Protein AF-A0A7M2X415-F1 (afdb_monomer_lite)

Foldseek 3Di:
DDDDDDDDDDDDDPPPPDDPDDDDDPVNVVVVVVVVVVVVVVVVVVVVVVVVVVVLVVLVVVQVVLVVLLLVLLLPDPPNVQQADQPLFKDFQAQDWRWDQDPPPGTDTDRVLVSPLVSQAPPVAQQKGKAKIKHWHNQDPVRDGDQKIKIKIFMKGFDQDRGDDVQLSDFDDFFCPTHHQRYWDKWWWFWAAPPPDFTKIFIGDRHLQLDDAQKWKAFRNRQIWGFHHADPPDPGITGTDPPRHDPDRVPGDPDIGIIIIHAFGDDPNDRDHTIHGSDMDIDMHGHDD

Structure (mmCIF, N/CA/C/O backbone):
data_AF-A0A7M2X415-F1
#
_entry.id   AF-A0A7M2X415-F1
#
loop_
_atom_site.group_PDB
_atom_site.id
_atom_site.type_symbol
_atom_site.label_atom_id
_atom_site.label_alt_id
_atom_site.label_comp_id
_atom_site.label_asym_id
_atom_site.label_entity_id
_atom_site.label_seq_id
_atom_site.pdbx_PDB_ins_code
_atom_site.Cartn_x
_atom_site.Cartn_y
_atom_site.Cartn_z
_atom_site.occupancy
_atom_site.B_iso_or_equiv
_atom_site.auth_seq_id
_atom_site.auth_comp_id
_atom_site.auth_asym_id
_atom_site.auth_atom_id
_atom_site.pdbx_PDB_model_num
ATOM 1 N N . MET A 1 1 ? -22.796 -72.325 79.120 1.00 52.84 1 MET A N 1
ATOM 2 C CA . MET A 1 1 ? -22.387 -71.334 78.100 1.00 52.84 1 MET A CA 1
ATOM 3 C C . MET A 1 1 ? -23.268 -70.109 78.267 1.00 52.84 1 MET A C 1
ATOM 5 O O . MET A 1 1 ? -24.481 -70.248 78.229 1.00 52.84 1 MET A O 1
ATOM 9 N N . ALA A 1 2 ? -22.665 -68.972 78.608 1.00 44.94 2 ALA A N 1
ATOM 10 C CA . ALA A 1 2 ? -23.352 -67.772 79.083 1.00 44.94 2 ALA A CA 1
ATOM 11 C C . ALA A 1 2 ? -23.770 -66.839 77.925 1.00 44.94 2 ALA A C 1
ATOM 13 O O . ALA A 1 2 ? -23.041 -66.764 76.936 1.00 44.94 2 ALA A O 1
ATOM 14 N N . PRO A 1 3 ? -24.895 -66.106 78.036 1.00 61.12 3 PRO A N 1
ATOM 15 C CA . PRO A 1 3 ? -25.329 -65.162 77.011 1.00 61.12 3 PRO A CA 1
ATOM 16 C C . PRO A 1 3 ? -24.567 -63.829 77.101 1.00 61.12 3 PRO A C 1
ATOM 18 O O . PRO A 1 3 ? -24.493 -63.195 78.155 1.00 61.12 3 PRO A O 1
ATOM 21 N N . SER A 1 4 ? -24.016 -63.390 75.968 1.00 60.88 4 SER A N 1
ATOM 22 C CA . SER A 1 4 ? -23.325 -62.112 75.794 1.00 60.88 4 SER A CA 1
ATOM 23 C C . SER A 1 4 ? -24.319 -60.946 75.748 1.00 60.88 4 SER A C 1
ATOM 25 O O . SER A 1 4 ? -25.131 -60.845 74.828 1.00 60.88 4 SER A O 1
ATOM 27 N N . ARG A 1 5 ? -24.241 -60.043 76.731 1.00 56.69 5 ARG A N 1
ATOM 28 C CA . ARG A 1 5 ? -24.953 -58.756 76.733 1.00 56.69 5 ARG A CA 1
ATOM 29 C C . ARG A 1 5 ? -24.322 -57.804 75.712 1.00 56.69 5 ARG A C 1
ATOM 31 O O . ARG A 1 5 ? -23.171 -57.413 75.866 1.00 56.69 5 ARG A O 1
ATOM 38 N N . PHE A 1 6 ? -25.098 -57.412 74.706 1.00 65.94 6 PHE A N 1
ATOM 39 C CA . PHE A 1 6 ? -24.756 -56.373 73.736 1.00 65.94 6 PHE A CA 1
ATOM 40 C C . PHE A 1 6 ? -25.241 -55.018 74.282 1.00 65.94 6 PHE A C 1
ATOM 42 O O . PHE A 1 6 ? -26.441 -54.820 74.470 1.00 65.94 6 PHE A O 1
ATOM 49 N N . ILE A 1 7 ? -24.316 -54.113 74.611 1.00 65.19 7 I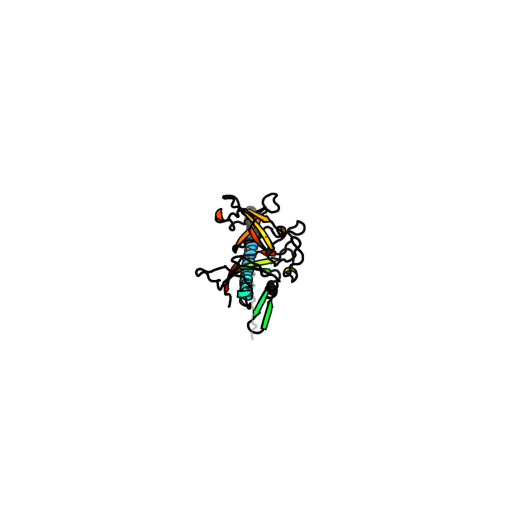LE A N 1
ATOM 50 C CA . ILE A 1 7 ? -24.604 -52.773 75.146 1.00 65.19 7 ILE A CA 1
ATOM 51 C C . ILE A 1 7 ? -24.580 -51.783 73.974 1.00 65.19 7 ILE A C 1
ATOM 53 O O . ILE A 1 7 ? -23.536 -51.569 73.364 1.00 65.19 7 ILE A O 1
ATOM 57 N N . LEU A 1 8 ? -25.731 -51.187 73.650 1.00 57.09 8 LEU A N 1
ATOM 58 C CA . LEU A 1 8 ? -25.846 -50.108 72.667 1.00 57.09 8 LEU A CA 1
ATOM 59 C C . LEU A 1 8 ? -25.441 -48.781 73.322 1.00 57.09 8 LEU A C 1
ATOM 61 O O . LEU A 1 8 ? -26.089 -48.322 74.262 1.00 57.09 8 LEU A O 1
ATOM 65 N N . HIS A 1 9 ? -24.371 -48.164 72.821 1.00 60.44 9 HIS A N 1
ATOM 66 C CA . HIS A 1 9 ? -24.010 -46.794 73.173 1.00 60.44 9 HIS A CA 1
ATOM 67 C C . HIS A 1 9 ? -25.046 -45.807 72.602 1.00 60.44 9 HIS A C 1
ATOM 69 O O . HIS A 1 9 ? -25.413 -45.929 71.431 1.00 60.44 9 HIS A O 1
ATOM 75 N N . PRO A 1 10 ? -25.495 -44.806 73.379 1.00 56.88 10 PRO A N 1
ATOM 76 C CA . PRO A 1 10 ? -26.360 -43.752 72.873 1.00 56.88 10 PRO A CA 1
ATOM 77 C C . PRO A 1 10 ? -25.596 -42.886 71.864 1.00 56.88 10 PRO A C 1
ATOM 79 O O . PRO A 1 10 ? -24.570 -42.282 72.174 1.00 56.88 10 PRO A O 1
ATOM 82 N N . SER A 1 11 ? -26.119 -42.834 70.643 1.00 57.94 11 SER A N 1
ATOM 83 C CA . SER A 1 11 ? -25.713 -41.939 69.564 1.00 57.94 11 SER A CA 1
ATOM 84 C C . SER A 1 11 ? -25.831 -40.478 70.006 1.00 57.94 11 SER A C 1
ATOM 86 O O . SER A 1 11 ? -26.929 -39.946 70.173 1.00 57.94 11 SER A O 1
ATOM 88 N N . SER A 1 12 ? -24.687 -39.820 70.185 1.00 59.50 12 SER A N 1
ATOM 89 C CA . SER A 1 12 ? -24.583 -38.380 70.394 1.00 59.50 12 SER A CA 1
ATOM 90 C C . SER A 1 12 ? -24.940 -37.650 69.097 1.00 59.50 12 SER A C 1
ATOM 92 O O . SER A 1 12 ? -24.136 -37.498 68.178 1.00 59.50 12 SER A O 1
ATOM 94 N N . VAL A 1 13 ? -26.188 -37.194 69.012 1.00 63.84 13 VAL A N 1
ATOM 95 C CA . VAL A 1 13 ? -26.643 -36.258 67.983 1.00 63.84 13 VAL A CA 1
ATOM 96 C C . VAL A 1 13 ? -25.895 -34.939 68.188 1.00 63.84 13 VAL A C 1
ATOM 98 O O . VAL A 1 13 ? -26.216 -34.155 69.079 1.00 63.84 13 VAL A O 1
ATOM 101 N N . ILE A 1 14 ? -24.869 -34.695 67.370 1.00 64.19 14 ILE A N 1
ATOM 102 C CA . ILE A 1 14 ? -24.204 -33.394 67.272 1.00 64.19 14 ILE A CA 1
ATOM 103 C C . ILE A 1 14 ? -25.218 -32.419 66.666 1.00 64.19 14 ILE A C 1
ATOM 105 O O . ILE A 1 14 ? -25.399 -32.350 65.449 1.00 64.19 14 ILE A O 1
ATOM 109 N N . LEU A 1 15 ? -25.909 -31.669 67.525 1.00 59.91 15 LEU A N 1
ATOM 110 C CA . LEU A 1 15 ? -26.744 -30.539 67.135 1.00 59.91 15 LEU A CA 1
ATOM 111 C C . LEU A 1 15 ? -25.843 -29.477 66.487 1.00 59.91 15 LEU A C 1
ATOM 113 O O . LEU A 1 15 ? -25.192 -28.684 67.166 1.00 59.91 15 LEU A O 1
ATOM 117 N N . ARG A 1 16 ? -25.782 -29.474 65.150 1.00 61.97 16 ARG A N 1
ATOM 118 C CA . ARG A 1 16 ? -25.209 -28.381 64.354 1.00 61.97 16 ARG A CA 1
ATOM 119 C C . ARG A 1 16 ? -26.005 -27.109 64.648 1.00 61.97 16 ARG A C 1
ATOM 121 O O . ARG A 1 16 ? -27.039 -26.860 64.029 1.00 61.97 16 ARG A O 1
ATOM 128 N N . GLY A 1 17 ? -25.519 -26.314 65.599 1.00 65.06 17 GLY A N 1
ATOM 129 C CA . GLY A 1 17 ? -26.049 -24.989 65.894 1.00 65.06 17 GLY A CA 1
ATOM 130 C C . GLY A 1 17 ? -26.139 -24.164 64.611 1.00 65.06 17 GLY A C 1
ATOM 131 O O . GLY A 1 17 ? -25.132 -23.924 63.941 1.00 65.06 17 GLY A O 1
ATOM 132 N N . HIS A 1 18 ? -27.357 -23.765 64.249 1.00 65.94 18 HIS A N 1
ATOM 133 C CA . HIS A 1 18 ? -27.596 -22.817 63.170 1.00 65.94 18 HIS A CA 1
ATOM 134 C C . HIS A 1 18 ? -26.955 -21.488 63.562 1.00 65.94 18 HIS A C 1
ATOM 136 O O . HIS A 1 18 ? -27.482 -20.749 64.392 1.00 65.94 18 HIS A O 1
ATOM 142 N N . ARG A 1 19 ? -25.791 -21.188 62.980 1.00 75.06 19 ARG A N 1
ATOM 143 C CA . ARG A 1 19 ? -25.219 -19.845 63.064 1.00 75.06 19 ARG A CA 1
ATOM 144 C C . ARG A 1 19 ? -26.233 -18.882 62.437 1.00 75.06 19 ARG A C 1
ATOM 146 O O . ARG A 1 19 ? -26.600 -19.103 61.279 1.00 75.06 19 ARG A O 1
ATOM 153 N N . PRO A 1 20 ? -26.697 -17.848 63.159 1.00 71.19 20 PRO A N 1
ATOM 154 C CA . PRO A 1 20 ? -27.594 -16.861 62.582 1.00 71.19 20 PRO A CA 1
ATOM 155 C C . PRO A 1 20 ? -26.897 -16.227 61.378 1.00 71.19 20 PRO A C 1
ATOM 157 O O . PRO A 1 20 ? -25.782 -15.709 61.488 1.00 71.19 20 PRO A O 1
ATOM 160 N N . ARG A 1 21 ? -27.531 -16.325 60.206 1.00 79.44 21 ARG A N 1
ATOM 161 C CA . ARG A 1 21 ? -27.060 -15.654 58.994 1.00 79.44 21 ARG A CA 1
ATOM 162 C C . ARG A 1 21 ? -27.199 -14.153 59.235 1.00 79.44 21 ARG A C 1
ATOM 164 O O . ARG A 1 21 ? -28.312 -13.654 59.367 1.00 79.44 21 ARG A O 1
ATOM 171 N N . ARG A 1 22 ? -26.071 -13.454 59.357 1.00 81.62 22 ARG A N 1
ATOM 172 C CA . ARG A 1 22 ? -26.042 -11.989 59.413 1.00 81.62 22 ARG A CA 1
ATOM 173 C C . ARG A 1 22 ? -26.575 -11.453 58.080 1.00 81.62 22 ARG A C 1
ATOM 175 O O . ARG A 1 22 ? -26.136 -11.918 57.032 1.00 81.62 22 ARG A O 1
ATOM 182 N N . GLY A 1 23 ? -27.548 -10.544 58.127 1.00 87.06 23 GLY A N 1
ATOM 183 C CA . GLY A 1 23 ? -28.018 -9.824 56.941 1.00 87.06 23 GLY A CA 1
ATOM 184 C C . GLY A 1 23 ? -26.975 -8.808 56.467 1.00 87.06 23 GLY A C 1
ATOM 185 O O . GLY A 1 23 ? -26.178 -8.337 57.277 1.00 87.06 23 GLY A O 1
ATOM 186 N N . PHE A 1 24 ? -26.984 -8.483 55.173 1.00 91.50 24 PHE A N 1
ATOM 187 C CA . PHE A 1 24 ? -26.149 -7.421 54.606 1.00 91.50 24 PHE A CA 1
ATOM 188 C C . PHE A 1 24 ? -26.681 -6.047 55.024 1.00 91.50 24 PHE A C 1
ATOM 190 O O . PHE A 1 24 ? -27.890 -5.805 54.990 1.00 91.50 24 PHE A O 1
ATOM 197 N N . SER A 1 25 ? -25.783 -5.144 55.406 1.00 94.44 25 SER A N 1
ATOM 198 C CA . SER A 1 25 ? -26.125 -3.743 55.653 1.00 94.44 25 SER A CA 1
ATOM 199 C C . SER A 1 25 ? -26.388 -3.007 54.334 1.00 94.44 25 SER A C 1
ATOM 201 O O . SER A 1 25 ? -25.799 -3.316 53.298 1.00 94.44 25 SER A O 1
ATOM 203 N N . PHE A 1 26 ? -27.256 -1.994 54.354 1.00 95.19 26 PHE A N 1
ATOM 204 C CA . PHE A 1 26 ? -27.545 -1.179 53.165 1.00 95.19 26 PHE A CA 1
ATOM 205 C C . PHE A 1 26 ? -26.279 -0.538 52.571 1.00 95.19 26 PHE A C 1
ATOM 207 O O . PHE A 1 26 ? -26.112 -0.488 51.354 1.00 95.19 26 PHE A O 1
ATOM 214 N N . THR A 1 27 ? -25.347 -0.117 53.428 1.00 94.31 27 THR A N 1
ATOM 215 C CA . THR A 1 27 ? -24.054 0.440 53.021 1.00 94.31 27 THR A CA 1
ATOM 216 C C . THR A 1 27 ? -23.158 -0.582 52.319 1.00 94.31 27 THR A C 1
ATOM 218 O O . THR A 1 27 ? -22.493 -0.213 51.358 1.00 94.31 27 THR A O 1
ATOM 221 N N . GLU A 1 28 ? -23.165 -1.861 52.724 1.00 96.19 28 GLU A N 1
ATOM 222 C CA . GLU A 1 28 ? -22.444 -2.922 51.995 1.00 96.19 28 GLU A CA 1
ATOM 223 C C . GLU A 1 28 ? -23.012 -3.124 50.589 1.00 96.19 28 GLU A C 1
ATOM 225 O O . GLU A 1 28 ? -22.248 -3.267 49.637 1.00 96.19 28 GLU A O 1
ATOM 230 N N . VAL A 1 29 ? -24.341 -3.094 50.439 1.00 96.44 29 VAL A N 1
ATOM 231 C CA . VAL A 1 29 ? -24.988 -3.240 49.127 1.00 96.44 29 VAL A CA 1
ATOM 232 C C . VAL A 1 29 ? -24.661 -2.049 48.227 1.00 96.44 29 VAL A C 1
ATOM 234 O O . VAL A 1 29 ? -24.272 -2.246 47.078 1.00 96.44 29 VAL A O 1
ATOM 237 N N . LEU A 1 30 ? -24.749 -0.819 48.745 1.00 97.12 30 LEU A N 1
ATOM 238 C CA . LEU A 1 30 ? -24.370 0.377 47.988 1.00 97.12 30 LEU A CA 1
ATOM 239 C C . LEU A 1 30 ? -22.898 0.349 47.564 1.00 97.12 30 LEU A C 1
ATOM 241 O O . LEU A 1 30 ? -22.585 0.665 46.418 1.00 97.12 30 LEU A O 1
ATOM 245 N N . PHE A 1 31 ? -22.003 -0.078 48.456 1.00 97.50 31 PHE A N 1
ATOM 246 C CA . PHE A 1 31 ? -20.580 -0.195 48.150 1.00 97.50 31 PHE A CA 1
ATOM 247 C C . PHE A 1 31 ? -20.310 -1.257 47.077 1.00 97.50 31 PHE A C 1
ATOM 249 O O . PHE A 1 31 ? -19.576 -1.000 46.122 1.00 97.50 31 PHE A O 1
ATOM 256 N N . ALA A 1 32 ? -20.958 -2.421 47.180 1.00 97.56 32 ALA A N 1
ATOM 257 C CA . ALA A 1 32 ? -20.846 -3.481 46.185 1.00 97.56 32 ALA A CA 1
ATOM 258 C C . ALA A 1 32 ? -21.326 -3.018 44.801 1.00 97.56 32 ALA A C 1
ATOM 260 O O . ALA A 1 32 ? -20.647 -3.260 43.806 1.00 97.56 32 ALA A O 1
ATOM 261 N N . VAL A 1 33 ? -22.456 -2.305 44.733 1.00 97.75 33 VAL A N 1
ATOM 262 C CA . VAL A 1 33 ? -22.994 -1.770 43.473 1.00 97.75 33 VAL A CA 1
ATOM 263 C C . VAL A 1 33 ? -22.075 -0.702 42.879 1.00 97.75 33 VAL A C 1
ATOM 265 O O . VAL A 1 33 ? -21.854 -0.709 41.671 1.00 97.75 33 VAL A O 1
ATOM 268 N N . MET A 1 34 ? -21.495 0.183 43.697 1.00 98.12 34 MET A N 1
ATOM 269 C CA . MET A 1 34 ? -20.539 1.187 43.216 1.00 98.12 34 MET A CA 1
ATOM 270 C C . MET A 1 34 ? -19.283 0.547 42.614 1.00 98.12 34 MET A C 1
ATOM 272 O O . MET A 1 34 ? -18.883 0.917 41.510 1.00 98.12 34 MET A O 1
ATOM 276 N N . ILE A 1 35 ? -18.691 -0.444 43.289 1.00 97.44 35 ILE A N 1
ATOM 277 C CA . ILE A 1 35 ? -17.523 -1.170 42.763 1.00 97.44 35 ILE A CA 1
ATOM 278 C C . ILE A 1 35 ? -17.887 -1.930 41.487 1.00 97.44 35 ILE A C 1
ATOM 280 O O . ILE A 1 35 ? -17.141 -1.875 40.509 1.00 97.44 35 ILE A O 1
ATOM 284 N N . LEU A 1 36 ? -19.039 -2.606 41.473 1.00 97.44 36 LEU A N 1
ATOM 285 C CA . LEU A 1 36 ? -19.523 -3.333 40.303 1.00 97.44 36 LEU A CA 1
ATOM 286 C C . LEU A 1 36 ? -19.736 -2.389 39.107 1.00 97.44 36 LEU A C 1
ATOM 288 O O . LEU A 1 36 ? -19.332 -2.709 37.991 1.00 97.44 36 LEU A O 1
ATOM 292 N N . GLY A 1 37 ? -20.318 -1.210 39.343 1.00 98.19 37 GLY A N 1
ATOM 293 C CA . GLY A 1 37 ? -20.560 -0.197 38.318 1.00 98.19 37 GLY A CA 1
ATOM 294 C C . GLY A 1 37 ? -19.268 0.347 37.710 1.00 98.19 37 GLY A C 1
ATOM 295 O O . GLY A 1 37 ? -19.125 0.366 36.488 1.00 98.19 37 GLY A O 1
ATOM 296 N N . ILE A 1 38 ? -18.296 0.721 38.549 1.00 97.81 38 ILE A N 1
ATOM 297 C CA . ILE A 1 38 ? -16.983 1.191 38.080 1.00 97.81 38 ILE A CA 1
ATOM 298 C C . ILE A 1 38 ? -16.253 0.074 37.317 1.00 97.81 38 ILE A C 1
ATOM 300 O O . ILE A 1 38 ? -15.671 0.329 36.262 1.00 97.81 38 ILE A O 1
ATOM 304 N N . GLY A 1 39 ? -16.335 -1.170 37.801 1.00 97.81 39 GLY A N 1
ATOM 305 C CA . GLY A 1 39 ? -15.744 -2.334 37.142 1.00 97.81 39 GLY A CA 1
ATOM 306 C C . GLY A 1 39 ? -16.286 -2.564 35.728 1.00 97.81 39 GLY A C 1
ATOM 307 O O . GLY A 1 39 ? -15.504 -2.743 34.795 1.00 97.81 39 GLY A O 1
ATOM 308 N N . PHE A 1 40 ? -17.608 -2.498 35.533 1.00 97.88 40 PHE A N 1
ATOM 309 C CA . PHE A 1 40 ? -18.205 -2.686 34.206 1.00 97.88 40 PHE A CA 1
ATOM 310 C C . PHE A 1 40 ? -17.841 -1.576 33.218 1.00 97.88 40 PHE A C 1
ATOM 312 O O . PHE A 1 40 ? -17.563 -1.875 32.057 1.00 97.88 40 PHE A O 1
ATOM 319 N N . ILE A 1 41 ? -17.789 -0.317 33.665 1.00 97.38 41 ILE A N 1
ATOM 320 C CA . ILE A 1 41 ? -17.396 0.808 32.802 1.00 97.38 41 ILE A CA 1
ATOM 321 C C . ILE A 1 41 ? -15.929 0.666 32.376 1.00 97.38 41 ILE A C 1
ATOM 323 O O . ILE A 1 41 ? -15.605 0.875 31.208 1.00 97.38 41 ILE A O 1
ATOM 327 N N . MET A 1 42 ? -15.048 0.248 33.292 1.00 97.31 42 MET A N 1
ATOM 328 C CA . MET A 1 42 ? -13.637 0.015 32.976 1.00 97.31 42 MET A CA 1
ATOM 329 C C . MET A 1 42 ? -13.470 -1.087 31.921 1.00 97.31 42 MET A C 1
ATOM 331 O O . MET A 1 42 ? -12.757 -0.896 30.938 1.00 97.31 42 MET A O 1
ATOM 335 N N . ILE A 1 43 ? -14.165 -2.216 32.082 1.00 96.38 43 ILE A N 1
ATOM 336 C CA . ILE A 1 43 ? -14.119 -3.331 31.126 1.00 96.38 43 ILE A CA 1
ATOM 337 C C . ILE A 1 43 ? -14.658 -2.904 29.751 1.00 96.38 43 ILE A C 1
ATOM 339 O O . ILE A 1 43 ? -14.037 -3.192 28.726 1.00 96.38 43 ILE A O 1
ATOM 343 N N . ALA A 1 44 ? -15.775 -2.170 29.727 1.00 96.94 44 ALA A N 1
ATOM 344 C CA . ALA A 1 44 ? -16.369 -1.660 28.494 1.00 96.94 44 ALA A CA 1
ATOM 345 C C . ALA A 1 44 ? -15.437 -0.692 27.744 1.00 96.94 44 ALA A C 1
ATOM 347 O O . ALA A 1 44 ? -15.449 -0.676 26.517 1.00 96.94 44 ALA A O 1
ATOM 348 N N . GLY A 1 45 ? -14.615 0.082 28.462 1.00 96.44 45 GLY A N 1
ATOM 349 C CA . GLY A 1 45 ? -13.628 0.981 27.861 1.00 96.44 45 GLY A CA 1
ATOM 350 C C . GLY A 1 45 ? -12.390 0.270 27.301 1.00 96.44 45 GLY A C 1
ATOM 351 O O . GLY A 1 45 ? -11.887 0.657 26.249 1.00 96.44 45 GLY A O 1
ATOM 352 N N . VAL A 1 46 ? -11.899 -0.781 27.968 1.00 97.06 46 VAL A N 1
ATOM 353 C CA . VAL A 1 46 ? -10.648 -1.464 27.578 1.00 97.06 46 VAL A CA 1
ATOM 354 C C . VAL A 1 46 ? -10.847 -2.426 26.405 1.00 97.06 46 VAL A C 1
ATOM 356 O O . VAL A 1 46 ? -9.969 -2.534 25.548 1.00 97.06 46 VAL A O 1
ATOM 359 N N . PHE A 1 47 ? -11.991 -3.112 26.324 1.00 96.50 47 PHE A N 1
ATOM 360 C CA . PHE A 1 47 ? -12.212 -4.128 25.289 1.00 96.50 47 PHE A CA 1
ATOM 361 C C . PHE A 1 47 ? -12.135 -3.603 23.847 1.00 96.50 47 PHE A C 1
ATOM 363 O O . PHE A 1 47 ? -11.419 -4.223 23.059 1.00 96.50 47 PHE A O 1
ATOM 370 N N . PRO A 1 48 ? -12.777 -2.481 23.467 1.00 95.00 48 PRO A N 1
ATOM 371 C CA . PRO A 1 48 ? -12.690 -1.981 22.096 1.00 95.00 48 PRO A CA 1
ATOM 372 C C . PRO A 1 48 ? -11.256 -1.653 21.672 1.00 95.00 48 PRO A C 1
ATOM 374 O O . PRO A 1 48 ? -10.847 -1.992 20.562 1.00 95.00 48 PRO A O 1
ATOM 377 N N . VAL A 1 49 ? -10.476 -1.045 22.572 1.00 95.75 49 VAL A N 1
ATOM 378 C CA . VAL A 1 49 ? -9.078 -0.673 22.312 1.00 95.75 49 VAL A CA 1
ATOM 379 C C . VAL A 1 49 ? -8.198 -1.917 22.184 1.00 95.75 49 VAL A C 1
ATOM 381 O O . VAL A 1 49 ? -7.391 -2.011 21.264 1.00 95.75 49 VAL A O 1
ATOM 384 N N . ALA A 1 50 ? -8.380 -2.908 23.059 1.00 96.19 50 ALA A N 1
ATOM 385 C CA . ALA A 1 50 ? -7.631 -4.159 22.978 1.00 96.19 50 ALA A CA 1
ATOM 386 C C . ALA A 1 50 ? -7.940 -4.933 21.682 1.00 96.19 50 ALA A C 1
ATOM 388 O O . ALA A 1 50 ? -7.033 -5.499 21.067 1.00 96.19 50 ALA A O 1
ATOM 389 N N . ILE A 1 51 ? -9.202 -4.935 21.237 1.00 96.19 51 ILE A N 1
ATOM 390 C CA . ILE A 1 51 ? -9.618 -5.588 19.987 1.00 96.19 51 ILE A CA 1
ATOM 391 C C . ILE A 1 51 ? -8.978 -4.901 18.777 1.00 96.19 51 ILE A C 1
ATOM 393 O O . ILE A 1 51 ? -8.426 -5.593 17.921 1.00 96.19 51 ILE A O 1
ATOM 397 N N . SER A 1 52 ? -8.997 -3.566 18.706 1.00 94.31 52 SER A N 1
ATOM 398 C CA . SER A 1 52 ? -8.397 -2.845 17.575 1.00 94.31 52 SER A CA 1
ATOM 399 C C . SER A 1 52 ? -6.877 -3.026 17.514 1.00 94.31 52 SER A C 1
ATOM 401 O O . SER A 1 52 ? -6.331 -3.260 16.438 1.00 94.31 52 SER A O 1
ATOM 403 N N . GLN A 1 53 ? -6.197 -3.017 18.663 1.00 95.38 53 GLN A N 1
ATOM 404 C CA . GLN A 1 53 ? -4.756 -3.272 18.750 1.00 95.38 53 GLN A CA 1
ATOM 405 C C . GLN A 1 53 ? -4.382 -4.710 18.372 1.00 95.38 53 GLN A C 1
ATOM 407 O O . GLN A 1 53 ? -3.379 -4.930 17.687 1.00 95.38 53 GLN A O 1
ATOM 412 N N . THR A 1 54 ? -5.192 -5.692 18.782 1.00 96.62 54 THR A N 1
ATOM 413 C CA . THR A 1 54 ? -4.978 -7.101 18.416 1.00 96.62 54 THR A CA 1
ATOM 414 C C . THR A 1 54 ? -5.169 -7.301 16.912 1.00 96.62 54 THR A C 1
ATOM 416 O O . THR A 1 54 ? -4.351 -7.965 16.279 1.00 96.62 54 THR A O 1
ATOM 419 N N . ALA A 1 55 ? -6.198 -6.680 16.325 1.00 93.50 55 ALA A N 1
ATOM 420 C CA . ALA A 1 55 ? -6.432 -6.720 14.884 1.00 93.50 55 ALA A CA 1
ATOM 421 C C . ALA A 1 55 ? -5.270 -6.086 14.101 1.00 93.50 55 ALA A C 1
ATOM 423 O O . ALA A 1 55 ? -4.758 -6.710 13.176 1.00 93.50 55 ALA A O 1
ATOM 424 N N . ALA A 1 56 ? -4.789 -4.909 14.519 1.00 91.56 56 ALA A N 1
ATOM 425 C CA . ALA A 1 56 ? -3.644 -4.250 13.887 1.00 91.56 56 ALA A CA 1
ATOM 426 C C . ALA A 1 56 ? -2.372 -5.118 13.945 1.00 91.56 56 ALA A C 1
ATOM 428 O O . ALA A 1 56 ? -1.726 -5.342 12.924 1.00 91.56 56 ALA A O 1
ATOM 429 N N . SER A 1 57 ? -2.065 -5.697 15.111 1.00 95.38 57 SER A N 1
ATOM 430 C CA . SER A 1 57 ? -0.919 -6.608 15.282 1.00 95.38 57 SER A CA 1
ATOM 431 C C . SER A 1 57 ? -1.011 -7.851 14.383 1.00 95.38 57 SER A C 1
ATOM 433 O O . SER A 1 57 ? -0.009 -8.327 13.836 1.00 95.38 57 SER A O 1
ATOM 435 N N . GLN A 1 58 ? -2.220 -8.401 14.225 1.00 95.44 58 GLN A N 1
ATOM 436 C CA . GLN A 1 58 ? -2.457 -9.541 13.345 1.00 95.44 58 GLN A CA 1
ATOM 437 C C . GLN A 1 58 ? -2.255 -9.157 11.876 1.00 95.44 58 GLN A C 1
ATOM 439 O O . GLN A 1 58 ? -1.577 -9.877 11.141 1.00 95.44 58 GLN A O 1
ATOM 444 N N . GLU A 1 59 ? -2.811 -8.021 11.460 1.00 93.81 59 GLU A N 1
ATOM 445 C CA . GLU A 1 59 ? -2.674 -7.498 10.103 1.00 93.81 59 GLU A CA 1
ATOM 446 C C . GLU A 1 59 ? -1.196 -7.243 9.760 1.00 93.81 59 GLU A C 1
ATOM 448 O O . GLU A 1 59 ? -0.737 -7.701 8.716 1.00 93.81 59 GLU A O 1
ATOM 453 N N . GLU A 1 60 ? -0.404 -6.643 10.653 1.00 94.25 60 GLU A N 1
ATOM 454 C CA . GLU A 1 60 ? 1.042 -6.446 10.452 1.00 94.25 60 GLU A CA 1
ATOM 455 C C . GLU A 1 60 ? 1.810 -7.763 10.275 1.00 94.25 60 GLU A C 1
ATOM 457 O O . GLU A 1 60 ? 2.697 -7.871 9.420 1.00 94.25 60 GLU A O 1
ATOM 462 N N . THR A 1 61 ? 1.459 -8.788 11.056 1.00 95.88 61 THR A N 1
ATOM 463 C CA . THR A 1 61 ? 2.092 -10.111 10.967 1.00 95.88 61 THR A CA 1
ATOM 464 C C . THR A 1 61 ? 1.804 -10.769 9.616 1.00 95.88 61 THR A C 1
ATOM 466 O O . THR A 1 61 ? 2.711 -11.321 8.985 1.00 95.88 61 THR A O 1
ATOM 469 N N . ILE A 1 62 ? 0.556 -10.677 9.147 1.00 96.12 62 ILE A N 1
ATOM 470 C CA . ILE A 1 62 ? 0.146 -11.166 7.825 1.00 96.12 62 ILE A CA 1
ATOM 471 C C . ILE A 1 62 ? 0.832 -10.341 6.729 1.00 96.12 62 ILE A C 1
ATOM 473 O O . ILE A 1 62 ? 1.435 -10.903 5.820 1.00 96.12 62 ILE A O 1
ATOM 477 N N . GLY A 1 63 ? 0.843 -9.013 6.840 1.00 94.94 63 GLY A N 1
ATOM 478 C CA . GLY A 1 63 ? 1.509 -8.133 5.883 1.00 94.94 63 GLY A CA 1
ATOM 479 C C . GLY A 1 63 ? 2.996 -8.456 5.716 1.00 94.94 63 GLY A C 1
ATOM 480 O O . GLY A 1 63 ? 3.494 -8.547 4.591 1.00 94.94 63 GLY A O 1
ATOM 481 N N . ALA A 1 64 ? 3.699 -8.727 6.817 1.00 96.31 64 ALA A N 1
ATOM 482 C CA . ALA A 1 64 ? 5.111 -9.093 6.792 1.00 96.31 64 ALA A CA 1
ATOM 483 C C . ALA A 1 64 ? 5.359 -10.464 6.140 1.00 96.31 64 ALA A C 1
ATOM 485 O O . ALA A 1 64 ? 6.351 -10.634 5.423 1.00 96.31 64 ALA A O 1
ATOM 486 N N . SER A 1 65 ? 4.483 -11.451 6.366 1.00 95.94 65 SER A N 1
ATOM 487 C CA . SER A 1 65 ? 4.606 -12.766 5.722 1.00 95.94 65 SER A CA 1
ATOM 488 C C . SER A 1 65 ? 4.363 -12.671 4.212 1.00 95.94 65 SER A C 1
ATOM 490 O O . SER A 1 65 ? 5.130 -13.234 3.427 1.00 95.94 65 SER A O 1
ATOM 492 N N . MET A 1 66 ? 3.383 -11.868 3.793 1.00 96.25 66 MET A N 1
ATOM 493 C CA . MET A 1 66 ? 3.092 -11.602 2.385 1.00 96.25 66 MET A CA 1
ATOM 494 C C . MET A 1 66 ? 4.227 -10.866 1.687 1.00 96.25 66 MET A C 1
ATOM 496 O O . MET A 1 66 ? 4.606 -11.247 0.582 1.00 96.25 66 MET A O 1
ATOM 500 N N . ALA A 1 67 ? 4.829 -9.871 2.343 1.00 96.31 67 ALA A N 1
ATOM 501 C CA . ALA A 1 67 ? 5.997 -9.183 1.810 1.00 96.31 67 ALA A CA 1
ATOM 502 C C . ALA A 1 67 ? 7.147 -10.162 1.526 1.00 96.31 67 ALA A C 1
ATOM 504 O O . ALA A 1 67 ? 7.752 -10.111 0.458 1.00 96.31 67 ALA A O 1
ATOM 505 N N . ARG A 1 68 ? 7.409 -11.118 2.428 1.00 96.31 68 ARG A N 1
ATOM 506 C CA . ARG A 1 68 ? 8.418 -12.170 2.202 1.00 96.31 68 ARG A CA 1
ATOM 507 C C . ARG A 1 68 ? 8.041 -13.101 1.047 1.00 96.31 68 ARG A C 1
ATOM 509 O O . ARG A 1 68 ? 8.913 -13.447 0.253 1.00 96.31 68 ARG A O 1
ATOM 516 N N . SER A 1 69 ? 6.765 -13.477 0.930 1.00 94.81 69 SER A N 1
ATOM 517 C CA . SER A 1 69 ? 6.269 -14.289 -0.192 1.00 94.81 69 SER A CA 1
ATOM 518 C C . SER A 1 69 ? 6.448 -13.570 -1.532 1.00 94.81 69 SER A C 1
ATOM 520 O O . SER A 1 69 ? 6.971 -14.152 -2.482 1.00 94.81 69 SER A O 1
ATOM 522 N N . ALA A 1 70 ? 6.121 -12.276 -1.593 1.00 95.31 70 ALA A N 1
ATOM 523 C CA . ALA A 1 70 ? 6.335 -11.447 -2.774 1.00 95.31 70 ALA A CA 1
ATOM 524 C C . ALA A 1 70 ? 7.822 -11.396 -3.157 1.00 95.31 70 ALA A C 1
ATOM 526 O O . ALA A 1 70 ? 8.173 -11.620 -4.312 1.00 95.31 70 ALA A O 1
ATOM 527 N N . VAL A 1 71 ? 8.721 -11.194 -2.190 1.00 95.50 71 VAL A N 1
ATOM 528 C CA . VAL A 1 71 ? 10.176 -11.212 -2.431 1.00 95.50 71 VAL A CA 1
ATOM 529 C C . VAL A 1 71 ? 10.642 -12.549 -2.997 1.00 95.50 71 VAL A C 1
ATOM 531 O O . VAL A 1 71 ? 11.434 -12.564 -3.939 1.00 95.50 71 VAL A O 1
ATOM 534 N N . ALA A 1 72 ? 10.145 -13.666 -2.462 1.00 94.69 72 ALA A N 1
ATOM 535 C CA . ALA A 1 72 ? 10.463 -14.995 -2.976 1.00 94.69 72 ALA A CA 1
ATOM 536 C C . ALA A 1 72 ? 9.946 -15.190 -4.412 1.00 94.69 72 ALA A C 1
ATOM 538 O O . ALA A 1 72 ? 10.686 -15.684 -5.264 1.00 94.69 72 ALA A O 1
ATOM 539 N N . ALA A 1 73 ? 8.720 -14.739 -4.700 1.00 93.56 73 ALA A N 1
ATOM 540 C CA . ALA A 1 73 ? 8.136 -14.789 -6.038 1.00 93.56 73 ALA A CA 1
ATOM 541 C C . ALA A 1 73 ? 8.995 -14.011 -7.045 1.00 93.56 73 ALA A C 1
ATOM 543 O O . ALA A 1 73 ? 9.402 -14.573 -8.062 1.00 93.56 73 ALA A O 1
ATOM 544 N N . TYR A 1 74 ? 9.364 -12.766 -6.723 1.00 93.25 74 TYR A N 1
ATOM 545 C CA . TYR A 1 74 ? 10.267 -11.956 -7.545 1.00 93.25 74 TYR A CA 1
ATOM 546 C C . TYR A 1 74 ? 11.645 -12.603 -7.692 1.00 93.25 74 TYR A C 1
ATOM 548 O O . TYR A 1 74 ? 12.112 -12.776 -8.810 1.00 93.25 74 TYR A O 1
ATOM 556 N N . GLY A 1 75 ? 12.274 -13.048 -6.605 1.00 91.75 75 GLY A N 1
ATOM 557 C CA . GLY A 1 75 ? 13.601 -13.670 -6.650 1.00 91.75 75 GLY A CA 1
ATOM 558 C C . GLY A 1 75 ? 13.676 -14.967 -7.467 1.00 91.75 75 GLY A C 1
ATOM 559 O O . GLY A 1 75 ? 14.763 -15.348 -7.902 1.00 91.75 75 GLY A O 1
ATOM 560 N N . SER A 1 76 ? 12.541 -15.638 -7.686 1.00 91.25 76 SER A N 1
ATOM 561 C CA . SER A 1 76 ? 12.447 -16.849 -8.509 1.00 91.25 76 SER A CA 1
ATOM 562 C C . SER A 1 76 ? 12.303 -16.582 -10.012 1.00 91.25 76 SER A C 1
ATOM 564 O O . SER A 1 76 ? 12.446 -17.510 -10.808 1.00 91.25 76 SER A O 1
ATOM 566 N N . MET A 1 77 ? 12.049 -15.335 -10.423 1.00 90.44 77 MET A N 1
ATOM 567 C CA . MET A 1 77 ? 11.831 -15.022 -11.833 1.00 90.44 77 MET A CA 1
ATOM 568 C C . MET A 1 77 ? 13.108 -15.106 -12.662 1.00 90.44 77 MET A C 1
ATOM 570 O O . MET A 1 77 ? 14.130 -14.507 -12.305 1.00 90.44 77 MET A O 1
ATOM 574 N N . PRO A 1 78 ? 13.043 -15.758 -13.830 1.00 85.38 78 PRO A N 1
ATOM 575 C CA . PRO A 1 78 ? 14.118 -15.686 -14.797 1.00 85.38 78 PRO A CA 1
ATOM 576 C C . PRO A 1 78 ? 14.142 -14.299 -15.462 1.00 85.38 78 PRO A C 1
ATOM 578 O O . PRO A 1 78 ? 13.112 -13.644 -15.615 1.00 85.38 78 PRO A O 1
ATOM 581 N N . TYR A 1 79 ? 15.330 -13.856 -15.878 1.00 85.56 79 TYR A N 1
ATOM 582 C CA . TYR A 1 79 ? 15.532 -12.639 -16.681 1.00 85.56 79 TYR A CA 1
ATOM 583 C C . TYR A 1 79 ? 15.066 -11.316 -16.042 1.00 85.56 79 TYR A C 1
ATOM 585 O O . TYR A 1 79 ? 14.857 -10.334 -16.752 1.00 85.56 79 TYR A O 1
ATOM 593 N N . LEU A 1 80 ? 14.962 -11.234 -14.708 1.00 86.31 80 LEU A N 1
ATOM 594 C CA . LEU A 1 80 ? 14.583 -9.996 -14.002 1.00 86.31 80 LEU A CA 1
ATOM 595 C C . LEU A 1 80 ? 15.394 -8.764 -14.426 1.00 86.31 80 LEU A C 1
ATOM 597 O O . LEU A 1 80 ? 14.855 -7.662 -14.495 1.00 86.31 80 LEU A O 1
ATOM 601 N N . SER A 1 81 ? 16.685 -8.948 -14.710 1.00 87.88 81 SER A N 1
ATOM 602 C CA . SER A 1 81 ? 17.586 -7.882 -15.157 1.00 87.88 81 SER A CA 1
ATOM 603 C C . SER A 1 81 ? 17.157 -7.238 -16.479 1.00 87.88 81 SER A C 1
ATOM 605 O O . SER A 1 81 ? 17.489 -6.076 -16.707 1.00 87.88 81 SER A O 1
ATOM 607 N N . GLN A 1 82 ? 16.420 -7.967 -17.322 1.00 87.69 82 GLN A N 1
ATOM 608 C CA . GLN A 1 82 ? 15.871 -7.487 -18.590 1.00 87.69 82 GLN A CA 1
ATOM 609 C C . GLN A 1 82 ? 14.433 -6.978 -18.436 1.00 87.69 82 GLN A C 1
ATOM 611 O O . GLN A 1 82 ? 14.042 -6.033 -19.114 1.00 87.69 82 GLN A O 1
ATOM 616 N N . LEU A 1 83 ? 13.655 -7.581 -17.529 1.00 87.62 83 LEU A N 1
ATOM 617 C CA . LEU A 1 83 ? 12.262 -7.197 -17.282 1.00 87.62 83 LEU A CA 1
ATOM 618 C C . LEU A 1 83 ? 12.131 -5.881 -16.502 1.00 87.62 83 LEU A C 1
ATOM 620 O O . LEU A 1 83 ? 11.138 -5.175 -16.660 1.00 87.62 83 LEU A O 1
ATOM 624 N N . ILE A 1 84 ? 13.108 -5.554 -15.650 1.00 90.88 84 ILE A N 1
ATOM 625 C CA . ILE A 1 84 ? 13.104 -4.332 -14.838 1.00 90.88 84 ILE A CA 1
ATOM 626 C C . ILE A 1 84 ? 14.083 -3.311 -15.447 1.00 90.88 84 ILE A C 1
ATOM 628 O O . ILE A 1 84 ? 15.303 -3.442 -15.258 1.00 90.88 84 ILE A O 1
ATOM 632 N N . PRO A 1 85 ? 13.581 -2.275 -16.150 1.00 90.06 85 PRO A N 1
ATOM 633 C CA . PRO A 1 85 ? 14.432 -1.284 -16.797 1.00 90.06 85 PRO A CA 1
ATOM 634 C C . PRO A 1 85 ? 15.163 -0.426 -15.759 1.00 90.06 85 PRO A C 1
ATOM 636 O O . PRO A 1 85 ? 14.575 0.001 -14.764 1.00 90.06 85 PRO A O 1
ATOM 639 N N . ASN A 1 86 ? 16.436 -0.116 -16.018 1.00 93.25 86 ASN A N 1
ATOM 640 C CA . ASN A 1 86 ? 17.269 0.798 -15.225 1.00 93.25 86 ASN A CA 1
ATOM 641 C C . ASN A 1 86 ? 16.891 2.266 -15.488 1.00 93.25 86 ASN A C 1
ATOM 643 O O . ASN A 1 86 ? 17.679 3.064 -15.984 1.00 93.25 86 ASN A O 1
ATOM 647 N N . SER A 1 87 ? 15.642 2.610 -15.200 1.00 94.06 87 SER A N 1
ATOM 648 C CA . SER A 1 87 ? 15.053 3.908 -15.535 1.00 94.06 87 SER A CA 1
ATOM 649 C C . SER A 1 87 ? 15.162 4.941 -14.411 1.00 94.06 87 SER A C 1
ATOM 651 O O . SER A 1 87 ? 14.877 6.115 -14.626 1.00 94.06 87 SER A O 1
ATOM 653 N N . GLY A 1 88 ? 15.533 4.521 -13.199 1.00 94.94 88 GLY A N 1
ATOM 654 C CA . GLY A 1 88 ? 15.505 5.368 -12.007 1.00 94.94 88 GLY A CA 1
ATOM 655 C C . GLY A 1 88 ? 14.101 5.734 -11.533 1.00 94.94 88 GLY A C 1
ATOM 656 O O . GLY A 1 88 ? 13.972 6.471 -10.558 1.00 94.94 88 GLY A O 1
ATOM 657 N N . VAL A 1 89 ? 13.055 5.212 -12.179 1.00 95.81 89 VAL A N 1
ATOM 658 C CA . VAL A 1 89 ? 11.664 5.467 -11.810 1.00 95.81 89 VAL A CA 1
ATOM 659 C C . VAL A 1 89 ? 10.969 4.194 -11.355 1.00 95.81 89 VAL A C 1
ATOM 661 O O . VAL A 1 89 ? 11.251 3.094 -11.831 1.00 95.81 89 VAL A O 1
ATOM 664 N N . VAL A 1 90 ? 10.049 4.355 -10.408 1.00 96.44 90 VAL A N 1
ATOM 665 C CA . VAL A 1 90 ? 9.120 3.297 -10.019 1.00 96.44 90 VAL A CA 1
ATOM 666 C C . VAL A 1 90 ? 8.263 2.936 -11.226 1.00 96.44 90 VAL A C 1
ATOM 668 O O . VAL A 1 90 ? 7.706 3.809 -11.893 1.00 96.44 90 VAL A O 1
ATOM 671 N N . THR A 1 91 ? 8.137 1.643 -11.484 1.00 94.88 91 THR A N 1
ATOM 672 C CA . THR A 1 91 ? 7.249 1.084 -12.491 1.00 94.88 91 THR A CA 1
ATOM 673 C C . THR A 1 91 ? 6.454 -0.077 -11.909 1.00 94.88 91 THR A C 1
ATOM 675 O O . THR A 1 91 ? 6.895 -0.770 -10.985 1.00 94.88 91 THR A O 1
ATOM 678 N N . ARG A 1 92 ? 5.266 -0.301 -12.463 1.00 92.81 92 ARG A N 1
ATOM 679 C CA . ARG A 1 92 ? 4.504 -1.529 -12.235 1.00 92.81 92 ARG A CA 1
ATOM 680 C C . ARG A 1 92 ? 4.894 -2.563 -13.286 1.00 92.81 92 ARG A C 1
ATOM 682 O O . ARG A 1 92 ? 5.243 -2.195 -14.406 1.00 92.81 92 ARG A O 1
ATOM 689 N N . LEU A 1 93 ? 4.806 -3.844 -12.944 1.00 87.62 93 LEU A N 1
ATOM 690 C CA . LEU A 1 93 ? 4.834 -4.886 -13.967 1.00 87.62 93 LEU A CA 1
ATOM 691 C C . LEU A 1 93 ? 3.470 -4.902 -14.658 1.00 87.62 93 LEU A C 1
ATOM 693 O O . LEU A 1 93 ? 2.445 -5.030 -13.993 1.00 87.62 93 LEU A O 1
ATOM 697 N N . THR A 1 94 ? 3.459 -4.721 -15.973 1.00 82.56 94 THR A N 1
ATOM 698 C CA . THR A 1 94 ? 2.251 -4.768 -16.803 1.00 82.56 94 THR A CA 1
ATOM 699 C C . THR A 1 94 ? 2.171 -6.093 -17.562 1.00 82.56 94 THR A C 1
ATOM 701 O O . THR A 1 94 ? 3.121 -6.881 -17.590 1.00 82.56 94 THR A O 1
ATOM 704 N N . ASP A 1 95 ? 1.011 -6.348 -18.168 1.00 73.25 95 ASP A N 1
ATOM 705 C CA . ASP A 1 95 ? 0.814 -7.429 -19.144 1.00 73.25 95 ASP A CA 1
ATOM 706 C C . ASP A 1 95 ? 1.404 -7.086 -20.529 1.00 73.25 95 ASP A C 1
ATOM 708 O O . ASP A 1 95 ? 1.161 -7.819 -21.491 1.00 73.25 95 ASP A O 1
ATOM 712 N N . ASP A 1 96 ? 2.169 -5.992 -20.637 1.00 78.62 96 ASP A N 1
ATOM 713 C CA . ASP A 1 96 ? 2.817 -5.606 -21.886 1.00 78.62 96 ASP A CA 1
ATOM 714 C C . ASP A 1 96 ? 3.882 -6.639 -22.265 1.00 78.62 96 ASP A C 1
ATOM 716 O O . ASP A 1 96 ? 4.647 -7.136 -21.431 1.00 78.62 96 ASP A O 1
ATOM 720 N N . ASP A 1 97 ? 3.913 -6.954 -23.554 1.00 73.25 97 ASP A N 1
ATOM 721 C CA . ASP A 1 97 ? 4.819 -7.933 -24.131 1.00 73.25 97 ASP A CA 1
ATOM 722 C C . ASP A 1 97 ? 6.265 -7.414 -24.093 1.00 73.25 97 ASP A C 1
ATOM 724 O O . ASP A 1 97 ? 6.632 -6.470 -24.796 1.00 73.25 97 ASP A O 1
ATOM 728 N N . VAL A 1 98 ? 7.115 -8.061 -23.293 1.00 78.81 98 VAL A N 1
ATOM 729 C CA . VAL A 1 98 ? 8.558 -7.800 -23.254 1.00 78.81 98 VAL A CA 1
ATOM 730 C C . VAL A 1 98 ? 9.266 -8.865 -24.077 1.00 78.81 98 VAL A C 1
ATOM 732 O O . VAL A 1 98 ? 9.256 -10.049 -23.740 1.00 78.81 98 VAL A O 1
ATOM 735 N N . SER A 1 99 ? 9.895 -8.440 -25.170 1.00 77.94 99 SER A N 1
ATOM 736 C CA . SER A 1 99 ? 10.693 -9.326 -26.018 1.00 77.94 99 SER A CA 1
ATOM 737 C C . SER A 1 99 ? 12.093 -9.495 -25.431 1.00 77.94 99 SER A C 1
ATOM 739 O O . SER A 1 99 ? 12.901 -8.570 -25.437 1.00 77.94 99 SER A O 1
ATOM 741 N N . VAL A 1 100 ? 12.379 -10.693 -24.932 1.00 80.12 100 VAL A N 1
ATOM 742 C CA . VAL A 1 100 ? 13.667 -11.098 -24.366 1.00 80.12 100 VAL A CA 1
ATOM 743 C C . VAL A 1 100 ? 14.450 -11.877 -25.416 1.00 80.12 100 VAL A C 1
ATOM 745 O O . VAL A 1 100 ? 13.980 -12.887 -25.940 1.00 80.12 100 VAL A O 1
ATOM 748 N N . LEU A 1 101 ? 15.658 -11.417 -25.738 1.00 76.12 101 LEU A N 1
ATOM 749 C CA . LEU A 1 101 ? 16.569 -12.154 -26.613 1.00 76.12 101 LEU A CA 1
ATOM 750 C C . LEU A 1 101 ? 17.285 -13.227 -25.794 1.00 76.12 101 LEU A C 1
ATOM 752 O O . LEU A 1 101 ? 18.043 -12.916 -24.874 1.00 76.12 101 LEU A O 1
ATOM 756 N N . THR A 1 102 ? 17.054 -14.494 -26.136 1.00 76.12 102 THR A N 1
ATOM 757 C CA . THR A 1 102 ? 17.779 -15.615 -25.532 1.00 76.12 102 THR A CA 1
ATOM 758 C C . THR A 1 102 ? 18.900 -16.095 -26.458 1.00 76.12 102 THR A C 1
ATOM 760 O O . THR A 1 102 ? 18.694 -16.162 -27.671 1.00 76.12 102 THR A O 1
ATOM 763 N N . PRO A 1 103 ? 20.072 -16.494 -25.925 1.00 73.69 103 PRO A N 1
ATOM 764 C CA . PRO A 1 103 ? 21.199 -16.943 -26.750 1.00 73.69 103 PRO A CA 1
ATOM 765 C C . PRO A 1 103 ? 20.931 -18.215 -27.574 1.00 73.69 103 PRO A C 1
ATOM 767 O O . PRO A 1 103 ? 21.675 -18.496 -28.505 1.00 73.69 103 PRO A O 1
ATOM 770 N N . SER A 1 104 ? 19.910 -19.002 -27.211 1.00 75.06 104 SER A N 1
ATOM 771 C CA . SER A 1 104 ? 19.685 -20.362 -27.731 1.00 75.06 104 SER A CA 1
ATOM 772 C C . SER A 1 104 ? 18.355 -20.539 -28.479 1.00 75.06 104 SER A C 1
ATOM 774 O O . SER A 1 104 ? 18.262 -21.388 -29.360 1.00 75.06 104 SER A O 1
ATOM 776 N N . ALA A 1 105 ? 17.324 -19.739 -28.175 1.00 65.38 105 ALA A N 1
ATOM 777 C CA . ALA A 1 105 ? 15.962 -19.976 -28.668 1.00 65.38 105 ALA A CA 1
ATOM 778 C C . ALA A 1 105 ? 15.352 -18.806 -29.466 1.00 65.38 105 ALA A C 1
ATOM 780 O O . ALA A 1 105 ? 14.184 -18.866 -29.840 1.00 65.38 105 ALA A O 1
ATOM 781 N N . GLY A 1 106 ? 16.113 -17.742 -29.747 1.00 80.31 106 GLY A N 1
ATOM 782 C CA . GLY A 1 106 ? 15.590 -16.541 -30.406 1.00 80.31 106 GLY A CA 1
ATOM 783 C C . GLY A 1 106 ? 14.891 -15.587 -29.429 1.00 80.31 106 GLY A C 1
ATOM 784 O O . GLY A 1 106 ? 15.278 -15.492 -28.259 1.00 80.31 106 GLY A O 1
ATOM 785 N N . SER A 1 107 ? 13.899 -14.835 -29.917 1.00 82.19 107 SER A N 1
ATOM 786 C CA . SER A 1 107 ? 13.132 -13.879 -29.109 1.00 82.19 107 SER A CA 1
ATOM 787 C C . SER A 1 107 ? 11.966 -14.577 -28.408 1.00 82.19 107 SER A C 1
ATOM 789 O O . SER A 1 107 ? 11.112 -15.170 -29.063 1.00 82.19 107 SER A O 1
ATOM 791 N N . LEU A 1 108 ? 11.936 -14.507 -27.079 1.00 83.44 108 LEU A N 1
ATOM 792 C CA . LEU A 1 108 ? 10.801 -14.922 -26.265 1.00 83.44 108 LEU A CA 1
ATOM 793 C C . LEU A 1 108 ? 9.987 -13.690 -25.891 1.00 83.44 108 LEU A C 1
ATOM 795 O O . LEU A 1 108 ? 10.522 -12.744 -25.317 1.00 83.44 108 LEU A O 1
ATOM 799 N N . THR A 1 109 ? 8.690 -13.714 -26.166 1.00 85.06 109 THR A N 1
ATOM 800 C CA . THR A 1 109 ? 7.764 -12.705 -25.656 1.00 85.06 109 THR A CA 1
ATOM 801 C C . THR A 1 109 ? 7.277 -13.142 -24.282 1.00 85.06 109 THR A C 1
ATOM 803 O O . THR A 1 109 ? 6.586 -14.151 -24.147 1.00 85.06 109 THR A O 1
ATOM 806 N N . LEU A 1 110 ? 7.670 -12.401 -23.250 1.00 84.25 110 LEU A N 1
ATOM 807 C CA . LEU A 1 110 ? 7.244 -12.628 -21.876 1.00 84.25 110 LEU A CA 1
ATOM 808 C C . LEU A 1 110 ? 6.222 -11.567 -21.479 1.00 84.25 110 LEU A C 1
ATOM 810 O O . LEU A 1 110 ? 6.374 -10.400 -21.827 1.00 84.25 110 LEU A O 1
ATOM 814 N N . LYS A 1 111 ? 5.226 -11.970 -20.685 1.00 87.69 111 LYS A N 1
ATOM 815 C CA . LYS A 1 111 ? 4.315 -11.060 -19.979 1.00 87.69 111 LYS A CA 1
ATOM 816 C C . LYS A 1 111 ? 4.686 -11.062 -18.502 1.00 87.69 111 LYS A C 1
ATOM 818 O O . LYS A 1 111 ? 4.252 -11.974 -17.790 1.00 87.69 111 LYS A O 1
ATOM 823 N N . PRO A 1 112 ? 5.508 -10.115 -18.018 1.00 86.31 112 PRO A N 1
ATOM 824 C CA . PRO A 1 112 ? 6.060 -10.169 -16.664 1.00 86.31 112 PRO A CA 1
ATOM 825 C C . PRO A 1 112 ? 4.986 -10.265 -15.581 1.00 86.31 112 PRO A C 1
ATOM 827 O O . PRO A 1 112 ? 5.139 -11.020 -14.624 1.00 86.31 112 PRO A O 1
ATOM 830 N N . TRP A 1 113 ? 3.863 -9.566 -15.767 1.00 88.69 113 TRP A N 1
ATOM 831 C CA . TRP A 1 113 ? 2.719 -9.640 -14.861 1.00 88.69 113 TRP A CA 1
ATOM 832 C C . TRP A 1 113 ? 2.149 -11.058 -14.714 1.00 88.69 113 TRP A C 1
ATOM 834 O O . TRP A 1 113 ? 1.834 -11.500 -13.606 1.00 88.69 113 TRP A O 1
ATOM 844 N N . SER A 1 114 ? 2.072 -11.817 -15.810 1.00 89.12 114 SER A N 1
ATOM 845 C CA . SER A 1 114 ? 1.544 -13.186 -15.793 1.00 89.12 114 SER A CA 1
ATOM 846 C C . SER A 1 114 ? 2.354 -14.147 -14.916 1.00 89.12 114 SER A C 1
ATOM 848 O O . SER A 1 114 ? 1.785 -15.106 -14.398 1.00 89.12 114 SER A O 1
ATOM 850 N N . LEU A 1 115 ? 3.641 -13.857 -14.690 1.00 88.62 115 LEU A N 1
ATOM 851 C CA . LEU A 1 115 ? 4.528 -14.666 -13.854 1.00 88.62 115 LEU A CA 1
ATOM 852 C C . LEU A 1 115 ? 4.292 -14.450 -12.352 1.00 88.62 115 LEU A C 1
ATOM 854 O O . LEU A 1 115 ? 4.545 -15.363 -11.570 1.00 88.62 115 LEU A O 1
ATOM 858 N N . ILE A 1 116 ? 3.805 -13.272 -11.935 1.00 91.12 116 ILE A N 1
ATOM 859 C CA . ILE A 1 116 ? 3.533 -12.979 -10.514 1.00 91.12 116 ILE A CA 1
ATOM 860 C C . ILE A 1 116 ? 2.098 -13.147 -10.089 1.00 91.12 116 ILE A C 1
ATOM 862 O O . ILE A 1 116 ? 1.858 -13.500 -8.935 1.00 91.12 116 ILE A O 1
ATOM 866 N N . LYS A 1 117 ? 1.149 -12.832 -10.970 1.00 90.69 117 LYS A N 1
ATOM 867 C CA . LYS A 1 117 ? -0.232 -12.589 -10.547 1.00 90.69 117 LYS A CA 1
ATOM 868 C C . LYS A 1 117 ? -0.861 -13.787 -9.834 1.00 90.69 117 LYS A C 1
ATOM 870 O O . LYS A 1 117 ? -1.654 -13.606 -8.921 1.00 90.69 117 LYS A O 1
ATOM 875 N N . GLY A 1 118 ? -0.437 -15.008 -10.172 1.00 89.94 118 GLY A N 1
ATOM 876 C CA . GLY A 1 118 ? -0.906 -16.235 -9.522 1.00 89.94 118 GLY A CA 1
ATOM 877 C C . GLY A 1 118 ? -0.563 -16.357 -8.031 1.00 89.94 118 GLY A C 1
ATOM 878 O O . GLY A 1 118 ? -1.227 -17.116 -7.338 1.00 89.94 118 GLY A O 1
ATOM 879 N N . ASN A 1 119 ? 0.428 -15.613 -7.527 1.00 93.00 119 ASN A N 1
ATOM 880 C CA . ASN A 1 119 ? 0.847 -15.654 -6.120 1.00 93.00 119 ASN A CA 1
ATOM 881 C C . ASN A 1 119 ? 0.494 -14.369 -5.345 1.00 93.00 119 ASN A C 1
ATOM 883 O O . ASN A 1 119 ? 0.993 -14.153 -4.240 1.00 93.00 119 ASN A O 1
ATOM 887 N N . GLN A 1 120 ? -0.316 -13.479 -5.929 1.00 94.56 120 GLN A N 1
ATOM 888 C CA . GLN A 1 120 ? -0.693 -12.214 -5.289 1.00 94.56 120 GLN A CA 1
ATOM 889 C C . GLN A 1 120 ? -1.781 -12.352 -4.239 1.00 94.56 120 GLN A C 1
ATOM 891 O O . GLN A 1 120 ? -1.795 -11.577 -3.287 1.00 94.56 120 GLN A O 1
ATOM 896 N N . ILE A 1 121 ? -2.666 -13.331 -4.402 1.00 96.06 121 ILE A N 1
ATOM 897 C CA . ILE A 1 121 ? -3.722 -13.649 -3.443 1.00 96.06 121 ILE A CA 1
ATOM 898 C C . ILE A 1 121 ? -3.196 -14.748 -2.528 1.00 96.06 121 ILE A C 1
ATOM 900 O O . ILE A 1 121 ? -2.693 -15.769 -3.002 1.00 96.06 121 ILE A O 1
ATOM 904 N N . LEU A 1 122 ? -3.301 -14.545 -1.217 1.00 95.56 122 LEU A N 1
ATOM 905 C CA . LEU A 1 122 ? -2.884 -15.549 -0.249 1.00 95.56 122 LEU A CA 1
ATOM 906 C C . LEU A 1 122 ? -3.865 -16.731 -0.294 1.00 95.56 122 LEU A C 1
ATOM 908 O O . LEU A 1 122 ? -5.032 -16.580 0.050 1.00 95.56 122 LEU A O 1
ATOM 912 N N . ALA A 1 123 ? -3.401 -17.909 -0.717 1.00 95.06 123 ALA A N 1
ATOM 913 C CA . ALA A 1 123 ? -4.272 -19.070 -0.931 1.00 95.06 123 ALA A CA 1
ATOM 914 C C . ALA A 1 123 ? -4.983 -19.548 0.350 1.00 95.06 123 ALA A C 1
ATOM 916 O O . ALA A 1 123 ? -6.144 -19.947 0.290 1.00 95.06 123 ALA A O 1
ATOM 917 N N . ASP A 1 124 ? -4.302 -19.466 1.497 1.00 95.56 124 ASP A N 1
ATOM 918 C CA . ASP A 1 124 ? -4.854 -19.870 2.797 1.00 95.56 124 ASP A CA 1
ATOM 919 C C . ASP A 1 124 ? -5.901 -18.880 3.324 1.00 95.56 124 ASP A C 1
ATOM 921 O O . ASP A 1 124 ? -6.771 -19.243 4.113 1.00 95.56 124 ASP A O 1
ATOM 925 N N . GLU A 1 125 ? -5.807 -17.617 2.905 1.00 95.56 125 GLU A N 1
ATOM 926 C CA . GLU A 1 125 ? -6.684 -16.546 3.355 1.00 95.56 125 GLU A CA 1
ATOM 927 C C . GLU A 1 125 ? -6.851 -15.503 2.238 1.00 95.56 125 GLU A C 1
ATOM 929 O O . GLU A 1 125 ? -6.172 -14.468 2.230 1.00 95.56 125 GLU A O 1
ATOM 934 N N . PRO A 1 126 ? -7.762 -15.755 1.279 1.00 95.56 126 PRO A N 1
ATOM 935 C CA . PRO A 1 126 ? -7.921 -14.925 0.088 1.00 95.56 126 PRO A CA 1
ATOM 936 C C . PRO A 1 126 ? -8.510 -13.542 0.387 1.00 95.56 126 PRO A C 1
ATOM 938 O O . PRO A 1 126 ? -8.666 -12.729 -0.521 1.00 95.56 126 PRO A O 1
ATOM 941 N N . ARG A 1 127 ? -8.783 -13.220 1.659 1.00 94.81 127 ARG A N 1
ATOM 942 C CA . ARG A 1 127 ? -9.004 -11.843 2.112 1.00 94.81 127 ARG A CA 1
ATOM 943 C C . ARG A 1 127 ? -7.770 -10.960 2.008 1.00 94.81 127 ARG A C 1
ATOM 945 O O . ARG A 1 127 ? -7.904 -9.738 2.039 1.00 94.81 127 ARG A O 1
ATOM 952 N N . PHE A 1 128 ? -6.583 -11.546 1.914 1.00 96.25 128 PHE A N 1
ATOM 953 C CA . PHE A 1 128 ? -5.340 -10.804 1.804 1.00 96.25 128 PHE A CA 1
ATOM 954 C C . PHE A 1 128 ? -4.729 -10.962 0.414 1.00 96.25 128 PHE A C 1
ATOM 956 O O . PHE A 1 128 ? -4.646 -12.058 -0.144 1.00 96.25 128 PHE A O 1
ATOM 963 N N . GLY A 1 129 ? -4.269 -9.839 -0.128 1.00 95.75 129 GLY A N 1
ATOM 964 C CA . GLY A 1 129 ? -3.514 -9.770 -1.371 1.00 95.75 129 GLY A CA 1
ATOM 965 C C . GLY A 1 129 ? -2.294 -8.867 -1.217 1.00 95.75 129 GLY A C 1
ATOM 966 O O . GLY A 1 129 ? -2.123 -8.207 -0.193 1.00 95.75 129 GLY A O 1
ATOM 967 N N . TRP A 1 130 ? -1.411 -8.828 -2.205 1.00 96.31 130 TRP A N 1
ATOM 968 C CA . TRP A 1 130 ? -0.326 -7.849 -2.232 1.00 96.31 130 TRP A CA 1
ATOM 969 C C . TRP A 1 130 ? -0.178 -7.225 -3.610 1.00 96.31 130 TRP A C 1
ATOM 971 O O . TRP A 1 130 ? -0.370 -7.871 -4.637 1.00 96.31 130 TRP A O 1
ATOM 981 N N . VAL A 1 131 ? 0.206 -5.953 -3.609 1.00 95.56 131 VAL A N 1
ATOM 982 C CA . VAL A 1 131 ? 0.565 -5.195 -4.804 1.00 95.56 131 VAL A CA 1
ATOM 983 C C . VAL A 1 131 ? 2.050 -4.890 -4.736 1.00 95.56 131 VAL A C 1
ATOM 985 O O . VAL A 1 131 ? 2.558 -4.515 -3.680 1.00 95.56 131 VAL A O 1
ATOM 988 N N . ALA A 1 132 ? 2.758 -5.054 -5.850 1.00 96.19 132 ALA A N 1
ATOM 989 C CA . ALA A 1 132 ? 4.178 -4.747 -5.918 1.00 96.19 132 ALA A CA 1
ATOM 990 C C . ALA A 1 132 ? 4.493 -3.718 -6.998 1.00 96.19 132 ALA A C 1
ATOM 992 O O . ALA A 1 132 ? 3.932 -3.724 -8.096 1.00 96.19 132 ALA A O 1
ATOM 993 N N . LEU A 1 133 ? 5.447 -2.860 -6.668 1.00 96.75 133 LEU A N 1
ATOM 994 C CA . LEU A 1 133 ? 6.072 -1.895 -7.554 1.00 96.75 133 LEU A CA 1
ATOM 995 C C . LEU A 1 133 ? 7.583 -2.116 -7.513 1.00 96.75 133 LEU A C 1
ATOM 997 O O . LEU A 1 133 ? 8.137 -2.509 -6.485 1.00 96.75 133 LEU A O 1
ATOM 1001 N N . VAL A 1 134 ? 8.257 -1.868 -8.630 1.00 96.94 134 VAL A N 1
ATOM 1002 C CA . VAL A 1 134 ? 9.707 -2.047 -8.745 1.00 96.94 134 VAL A CA 1
ATOM 1003 C C . VAL A 1 134 ? 10.366 -0.766 -9.217 1.00 96.94 134 VAL A C 1
ATOM 1005 O O . VAL A 1 134 ? 9.830 -0.052 -10.058 1.00 96.94 134 VAL A O 1
ATOM 1008 N N . LYS A 1 135 ? 11.554 -0.480 -8.698 1.00 96.50 135 LYS A N 1
ATOM 1009 C CA . LYS A 1 135 ? 12.411 0.613 -9.154 1.00 96.50 135 LYS A CA 1
ATOM 1010 C C . LYS A 1 135 ? 13.824 0.082 -9.311 1.00 96.50 135 LYS A C 1
ATOM 1012 O O . LYS A 1 135 ? 14.332 -0.621 -8.443 1.00 96.50 135 LYS A O 1
ATOM 1017 N N . ARG A 1 136 ? 14.483 0.442 -10.403 1.00 95.69 136 ARG A N 1
ATOM 1018 C CA . ARG A 1 136 ? 15.908 0.178 -10.593 1.00 95.69 136 ARG A CA 1
ATOM 1019 C C . ARG A 1 136 ? 16.588 1.480 -10.955 1.00 95.69 136 ARG A C 1
ATOM 1021 O O . ARG A 1 136 ? 16.197 2.107 -11.939 1.00 95.69 136 ARG A O 1
ATOM 1028 N N . ASP A 1 137 ? 17.571 1.880 -10.157 1.00 96.56 137 ASP A N 1
ATOM 1029 C CA . ASP A 1 137 ? 18.319 3.109 -10.411 1.00 96.56 137 ASP A CA 1
ATOM 1030 C C . ASP A 1 137 ? 19.074 3.023 -11.745 1.00 96.56 137 ASP A C 1
ATOM 1032 O O . ASP A 1 137 ? 19.379 1.936 -12.242 1.00 96.56 137 ASP A O 1
ATOM 1036 N N . THR A 1 138 ? 19.323 4.175 -12.363 1.00 95.94 138 THR A N 1
ATOM 1037 C CA . THR A 1 138 ? 20.012 4.262 -13.659 1.00 95.94 138 THR A CA 1
ATOM 1038 C C . THR A 1 138 ? 21.469 3.829 -13.538 1.00 95.94 138 THR A C 1
ATOM 1040 O O . THR A 1 138 ? 21.959 3.060 -14.368 1.00 95.94 138 THR A O 1
ATOM 1043 N N . THR A 1 139 ? 22.138 4.301 -12.484 1.00 95.88 139 THR A N 1
ATOM 1044 C CA . THR A 1 139 ? 23.562 4.094 -12.219 1.00 95.88 139 THR A CA 1
ATOM 1045 C C . THR A 1 139 ? 23.848 3.964 -10.725 1.00 95.88 139 THR A C 1
ATOM 1047 O O . THR A 1 139 ? 23.238 4.649 -9.907 1.00 95.88 139 THR A O 1
ATOM 1050 N N . ASP A 1 140 ? 24.825 3.135 -10.380 1.00 93.88 140 ASP A N 1
ATOM 1051 C CA . ASP A 1 140 ? 25.444 3.053 -9.063 1.00 93.88 140 ASP A CA 1
ATOM 1052 C C . ASP A 1 140 ? 26.526 4.140 -8.868 1.00 93.88 140 ASP A C 1
ATOM 1054 O O . ASP A 1 140 ? 26.738 5.010 -9.717 1.00 93.88 140 ASP A O 1
ATOM 1058 N N . TYR A 1 141 ? 27.266 4.070 -7.755 1.00 92.25 141 TYR A N 1
ATOM 1059 C CA . TYR A 1 141 ? 28.375 4.989 -7.456 1.00 92.25 141 TYR A CA 1
ATOM 1060 C C . TYR A 1 141 ? 29.554 4.902 -8.445 1.00 92.25 141 TYR A C 1
ATOM 1062 O O . TYR A 1 141 ? 30.451 5.742 -8.400 1.00 92.25 141 TYR A O 1
ATOM 1070 N N . ARG A 1 142 ? 29.582 3.889 -9.319 1.00 95.19 142 ARG A N 1
ATOM 1071 C CA . ARG A 1 142 ? 30.586 3.687 -10.374 1.00 95.19 142 ARG A CA 1
ATOM 1072 C C . ARG A 1 142 ? 30.059 4.073 -11.759 1.00 95.19 142 ARG A C 1
ATOM 1074 O O . ARG A 1 142 ? 30.763 3.860 -12.744 1.00 95.19 142 ARG A O 1
ATOM 1081 N N . GLY A 1 143 ? 28.838 4.603 -11.858 1.00 94.75 143 GLY A N 1
ATOM 1082 C CA . GLY A 1 143 ? 28.207 4.915 -13.139 1.00 94.75 143 GLY A CA 1
ATOM 1083 C C . GLY A 1 143 ? 27.692 3.686 -13.898 1.00 94.75 143 GLY A C 1
ATOM 1084 O O . GLY A 1 143 ? 27.398 3.797 -15.085 1.00 94.75 143 GLY A O 1
ATOM 1085 N N . GLN A 1 144 ? 27.603 2.515 -13.258 1.00 94.12 144 GLN A N 1
ATOM 1086 C CA . GLN A 1 144 ? 27.142 1.267 -13.874 1.00 94.12 144 GLN A CA 1
ATOM 1087 C C . GLN A 1 144 ? 25.700 0.951 -13.466 1.00 94.12 144 GLN A C 1
ATOM 1089 O O . GLN A 1 144 ? 25.307 1.284 -12.349 1.00 94.12 144 GLN A O 1
ATOM 1094 N N . PRO A 1 145 ? 24.889 0.286 -14.309 1.00 91.06 145 PRO A N 1
ATOM 1095 C CA . PRO A 1 145 ? 23.559 -0.146 -13.900 1.00 91.06 145 PRO A CA 1
ATOM 1096 C C . PRO A 1 145 ? 23.642 -1.045 -12.657 1.00 91.06 145 PRO A C 1
ATOM 1098 O O . PRO A 1 145 ? 24.391 -2.026 -12.666 1.00 91.06 145 PRO A O 1
ATOM 1101 N N . PRO A 1 146 ? 22.873 -0.761 -11.594 1.00 94.31 146 PRO A N 1
ATOM 1102 C CA . PRO A 1 146 ? 22.921 -1.555 -10.380 1.00 94.31 146 PRO A CA 1
ATOM 1103 C C . PRO A 1 146 ? 22.457 -2.996 -10.638 1.00 94.31 146 PRO A C 1
ATOM 1105 O O . PRO A 1 146 ? 21.561 -3.261 -11.453 1.00 94.31 146 PRO A O 1
ATOM 1108 N N . ASN A 1 147 ? 23.056 -3.929 -9.894 1.00 94.69 147 ASN A N 1
ATOM 1109 C CA . ASN A 1 147 ? 22.707 -5.356 -9.882 1.00 94.69 147 ASN A CA 1
ATOM 1110 C C . ASN A 1 147 ? 21.583 -5.683 -8.889 1.00 94.69 147 ASN A C 1
ATOM 1112 O O . ASN A 1 147 ? 21.371 -6.841 -8.543 1.00 94.69 147 ASN A O 1
ATOM 1116 N N . ASN A 1 148 ? 20.872 -4.677 -8.396 1.00 95.94 148 ASN A N 1
ATOM 1117 C CA . ASN A 1 148 ? 19.698 -4.836 -7.556 1.00 95.94 148 ASN A CA 1
ATOM 1118 C C . ASN A 1 148 ? 18.557 -3.951 -8.070 1.00 95.94 148 ASN A C 1
ATOM 1120 O O . ASN A 1 148 ? 18.770 -2.968 -8.778 1.00 95.94 148 ASN A O 1
ATOM 1124 N N . ALA A 1 149 ? 17.336 -4.330 -7.716 1.00 96.38 149 ALA A N 1
ATOM 1125 C CA . ALA A 1 149 ? 16.152 -3.500 -7.868 1.00 96.38 149 ALA A CA 1
ATOM 1126 C C . ALA A 1 149 ? 15.498 -3.324 -6.498 1.00 96.38 149 ALA A C 1
ATOM 1128 O O . ALA A 1 149 ? 15.466 -4.254 -5.692 1.00 96.38 149 ALA A O 1
ATOM 1129 N N . GLN A 1 150 ? 14.980 -2.131 -6.239 1.00 97.19 150 GLN A N 1
ATOM 1130 C CA . GLN A 1 150 ? 14.115 -1.857 -5.106 1.00 97.19 150 GLN A CA 1
ATOM 1131 C C . GLN A 1 150 ? 12.731 -2.445 -5.400 1.00 97.19 150 GLN A C 1
ATOM 1133 O O . GLN A 1 150 ? 12.117 -2.133 -6.421 1.00 97.19 150 GLN A O 1
ATOM 1138 N N . LEU A 1 151 ? 12.246 -3.294 -4.502 1.00 97.25 151 LEU A N 1
ATOM 1139 C CA . LEU A 1 151 ? 10.910 -3.872 -4.525 1.00 97.25 151 LEU A CA 1
ATOM 1140 C C . LEU A 1 151 ? 10.090 -3.231 -3.404 1.00 97.25 151 LEU A C 1
ATOM 1142 O O . LEU A 1 151 ? 10.468 -3.295 -2.234 1.00 97.25 151 LEU A O 1
ATOM 1146 N N . ILE A 1 152 ? 8.973 -2.617 -3.776 1.00 98.00 152 ILE A N 1
ATOM 1147 C CA . ILE A 1 152 ? 8.017 -1.990 -2.868 1.00 98.00 152 ILE A CA 1
ATOM 1148 C C . ILE A 1 152 ? 6.781 -2.885 -2.852 1.00 98.00 152 ILE A C 1
ATOM 1150 O O . ILE A 1 152 ? 6.098 -3.007 -3.866 1.00 98.00 152 ILE A O 1
ATOM 1154 N N . VAL A 1 153 ? 6.511 -3.528 -1.719 1.00 97.50 153 VAL A N 1
ATOM 1155 C CA . VAL A 1 153 ? 5.377 -4.438 -1.534 1.00 97.50 153 VAL A CA 1
ATOM 1156 C C . VAL A 1 153 ? 4.367 -3.805 -0.592 1.00 97.50 153 VAL A C 1
ATOM 1158 O O . VAL A 1 153 ? 4.694 -3.429 0.533 1.00 97.50 153 VAL A O 1
ATOM 1161 N N . ILE A 1 154 ? 3.127 -3.722 -1.051 1.00 97.44 154 ILE A N 1
ATOM 1162 C CA . ILE A 1 154 ? 1.996 -3.167 -0.319 1.00 97.44 154 ILE A CA 1
ATOM 1163 C C . ILE A 1 154 ? 1.005 -4.314 -0.111 1.00 97.44 154 ILE A C 1
ATOM 1165 O O . ILE A 1 154 ? 0.227 -4.618 -1.020 1.00 97.44 154 ILE A O 1
ATOM 1169 N N . PRO A 1 155 ? 1.051 -5.018 1.033 1.00 97.06 155 PRO A N 1
ATOM 1170 C CA . PRO A 1 155 ? -0.001 -5.953 1.390 1.00 97.06 155 PRO A CA 1
ATOM 1171 C C . PRO A 1 155 ? -1.303 -5.198 1.619 1.00 97.06 155 PRO A C 1
ATOM 1173 O O . PRO A 1 155 ? -1.330 -4.118 2.215 1.00 97.06 155 PRO A O 1
ATOM 1176 N N . VAL A 1 156 ? -2.386 -5.791 1.148 1.00 95.94 156 VAL A N 1
ATOM 1177 C CA . VAL A 1 156 ? -3.717 -5.217 1.188 1.00 95.94 156 VAL A CA 1
ATOM 1178 C C . VAL A 1 156 ? -4.732 -6.240 1.695 1.00 95.94 156 VAL A C 1
ATOM 1180 O O . VAL A 1 156 ? -4.601 -7.439 1.456 1.00 95.94 156 VAL A O 1
ATOM 1183 N N . GLN A 1 157 ? -5.764 -5.765 2.387 1.00 94.69 157 GLN A N 1
ATOM 1184 C CA . GLN A 1 157 ? -6.865 -6.591 2.879 1.00 94.69 157 GLN A CA 1
ATOM 1185 C C . GLN A 1 157 ? -8.185 -6.174 2.255 1.00 94.69 157 GLN A C 1
ATOM 1187 O O . GLN A 1 157 ? -8.501 -4.983 2.228 1.00 94.69 157 GLN A O 1
ATOM 1192 N N . ILE A 1 158 ? -8.991 -7.154 1.857 1.00 92.00 158 ILE A N 1
ATOM 1193 C CA . ILE A 1 158 ? -10.350 -6.917 1.407 1.00 92.00 158 ILE A CA 1
ATOM 1194 C C . ILE A 1 158 ? -11.284 -6.508 2.563 1.00 92.00 158 ILE A C 1
ATOM 1196 O O . ILE A 1 158 ? -11.287 -7.126 3.628 1.00 92.00 158 ILE A O 1
ATOM 1200 N N . ARG A 1 159 ? -12.085 -5.455 2.380 1.00 86.81 159 ARG A N 1
ATOM 1201 C CA . ARG A 1 159 ? -13.070 -4.960 3.363 1.00 86.81 159 ARG A CA 1
ATOM 1202 C C . ARG A 1 159 ? -14.494 -4.879 2.818 1.00 86.81 159 ARG A C 1
ATOM 1204 O O . ARG A 1 159 ? -15.433 -4.927 3.602 1.00 86.81 159 ARG A O 1
ATOM 1211 N N . GLY A 1 160 ? -14.650 -4.707 1.504 1.00 83.12 160 GLY A N 1
ATOM 1212 C CA . GLY A 1 160 ? -15.960 -4.563 0.855 1.00 83.12 160 GLY A CA 1
ATOM 1213 C C . GLY A 1 160 ? -16.611 -5.884 0.441 1.00 83.12 160 GLY A C 1
ATOM 1214 O O . GLY A 1 160 ? -17.813 -5.920 0.208 1.00 83.12 160 GLY A O 1
ATOM 1215 N N . GLU A 1 161 ? -15.830 -6.959 0.364 1.00 87.50 161 GLU A N 1
ATOM 1216 C CA . GLU A 1 161 ? -16.275 -8.280 -0.082 1.00 87.50 161 GLU A CA 1
ATOM 1217 C C . GLU A 1 161 ? -15.627 -9.374 0.767 1.00 87.50 161 GLU A C 1
ATOM 1219 O O . GLU A 1 161 ? -14.814 -9.095 1.652 1.00 87.50 161 GLU A O 1
ATOM 1224 N N . SER A 1 162 ? -16.003 -10.629 0.514 1.00 90.69 162 SER A N 1
ATOM 1225 C CA . SER A 1 162 ? -15.500 -11.757 1.288 1.00 90.69 162 SER A CA 1
ATOM 1226 C C . SER A 1 162 ? -14.074 -12.151 0.929 1.00 90.69 162 SER A C 1
ATOM 1228 O O . SER A 1 162 ? -13.367 -12.532 1.844 1.00 90.69 162 SER A O 1
ATOM 1230 N N . ASN A 1 163 ? -13.661 -12.090 -0.345 1.00 94.44 163 ASN A N 1
ATOM 1231 C CA . ASN A 1 163 ? -12.373 -12.611 -0.830 1.00 94.44 163 ASN A CA 1
ATOM 1232 C C . ASN A 1 163 ? -11.929 -11.888 -2.109 1.00 94.44 163 ASN A C 1
ATOM 1234 O O . ASN A 1 163 ? -12.782 -11.541 -2.920 1.00 94.44 163 ASN A O 1
ATOM 1238 N N . PHE A 1 164 ? -10.618 -11.761 -2.331 1.00 94.06 164 PHE A N 1
ATOM 1239 C CA . PHE A 1 164 ? -10.084 -11.435 -3.652 1.00 94.06 164 PHE A CA 1
ATOM 1240 C C . PHE A 1 164 ? -10.329 -12.580 -4.636 1.00 94.06 164 PHE A C 1
ATOM 1242 O O . PHE A 1 164 ? -10.323 -13.762 -4.279 1.00 94.06 164 PHE A O 1
ATOM 1249 N N . SER A 1 165 ? -10.499 -12.215 -5.899 1.00 93.12 165 SER A N 1
ATOM 1250 C CA . SER A 1 165 ? -10.747 -13.119 -7.013 1.00 93.12 165 SER A CA 1
ATOM 1251 C C . SER A 1 165 ? -9.734 -12.904 -8.139 1.00 93.12 165 SER A C 1
ATOM 1253 O O . SER A 1 165 ? -8.939 -11.965 -8.137 1.00 93.12 165 SER A O 1
ATOM 1255 N N . THR A 1 166 ? -9.766 -13.760 -9.160 1.00 91.38 166 THR A N 1
ATOM 1256 C CA . THR A 1 166 ? -8.927 -13.572 -10.352 1.00 91.38 166 THR A CA 1
ATOM 1257 C C . THR A 1 166 ? -9.275 -12.308 -11.138 1.00 91.38 166 THR A C 1
ATOM 1259 O O . THR A 1 166 ? -8.406 -11.801 -11.845 1.00 91.38 166 THR A O 1
ATOM 1262 N N . ALA A 1 167 ? -10.495 -11.775 -10.995 1.00 89.38 167 ALA A N 1
ATOM 1263 C CA . ALA A 1 167 ? -10.886 -10.508 -11.607 1.00 89.38 167 ALA A CA 1
ATOM 1264 C C . ALA A 1 167 ? -10.071 -9.335 -11.039 1.00 89.38 167 ALA A C 1
ATOM 1266 O O . ALA A 1 167 ? -9.723 -8.416 -11.774 1.00 89.38 167 ALA A O 1
ATOM 1267 N N . ASP A 1 168 ? -9.657 -9.412 -9.771 1.00 90.31 168 ASP A N 1
ATOM 1268 C CA . ASP A 1 168 ? -8.871 -8.364 -9.110 1.00 90.31 168 ASP A CA 1
ATOM 1269 C C . ASP A 1 168 ? -7.428 -8.262 -9.617 1.00 90.31 168 ASP A C 1
ATOM 1271 O O . ASP A 1 168 ? -6.757 -7.254 -9.379 1.00 90.31 168 ASP A O 1
ATOM 1275 N N . LEU A 1 169 ? -6.964 -9.292 -10.331 1.00 90.62 169 LEU A N 1
ATOM 1276 C CA . LEU A 1 169 ? -5.627 -9.399 -10.920 1.00 90.62 169 LEU A CA 1
ATOM 1277 C C . LEU A 1 169 ? -5.564 -8.898 -12.369 1.00 90.62 169 LEU A C 1
ATOM 1279 O O . LEU A 1 169 ? -4.484 -8.847 -12.965 1.00 90.62 169 LEU A O 1
ATOM 1283 N N . THR A 1 170 ? -6.709 -8.590 -12.974 1.00 87.81 170 THR A N 1
ATOM 1284 C CA . THR A 1 170 ? -6.809 -8.198 -14.381 1.00 87.81 170 THR A CA 1
ATOM 1285 C C . THR A 1 170 ? -7.514 -6.867 -14.487 1.00 87.81 170 THR A C 1
ATOM 1287 O O . THR A 1 170 ? -8.644 -6.744 -14.039 1.00 87.81 170 THR A O 1
ATOM 1290 N N . GLN A 1 171 ? -6.877 -5.881 -15.117 1.00 82.31 171 GLN A N 1
ATOM 1291 C CA . GLN A 1 171 ? -7.513 -4.590 -15.352 1.00 82.31 171 GLN A CA 1
ATOM 1292 C C . GLN A 1 171 ? -8.677 -4.753 -16.339 1.00 82.31 171 GLN A C 1
ATOM 1294 O O . GLN A 1 171 ? -8.455 -4.859 -17.544 1.00 82.31 171 GLN A O 1
ATOM 1299 N N . SER A 1 172 ? -9.912 -4.764 -15.837 1.00 81.75 172 SER A N 1
ATOM 1300 C CA . SER A 1 172 ? -11.118 -4.692 -16.668 1.00 81.75 172 SER A CA 1
ATOM 1301 C C . SER A 1 172 ? -11.572 -3.240 -16.779 1.00 81.75 172 SER A C 1
ATOM 1303 O O . SER A 1 172 ? -11.711 -2.576 -15.765 1.00 81.75 172 SER A O 1
ATOM 1305 N N . GLY A 1 173 ? -11.798 -2.713 -17.984 1.00 81.75 173 GLY A N 1
ATOM 1306 C CA . GLY A 1 173 ? -12.260 -1.330 -18.184 1.00 81.75 173 GLY A CA 1
ATOM 1307 C C . GLY A 1 173 ? -11.154 -0.262 -18.221 1.00 81.75 173 GLY A C 1
ATOM 1308 O O . GLY A 1 173 ? -9.958 -0.545 -18.131 1.00 81.75 173 GLY A O 1
ATOM 1309 N N . THR A 1 174 ? -11.556 0.999 -18.402 1.00 79.69 174 THR A N 1
ATOM 1310 C CA . THR A 1 174 ? -10.654 2.151 -18.582 1.00 79.69 174 THR A CA 1
ATOM 1311 C C . THR A 1 174 ? -10.935 3.266 -17.571 1.00 79.69 174 THR A C 1
ATOM 1313 O O . THR A 1 174 ? -12.059 3.444 -17.099 1.00 79.69 174 THR A O 1
ATOM 1316 N N . GLY A 1 175 ? -9.885 4.017 -17.220 1.00 82.56 175 GLY A N 1
ATOM 1317 C CA . GLY A 1 175 ? -9.943 5.142 -16.280 1.00 82.56 175 GLY A CA 1
ATOM 1318 C C . GLY A 1 175 ? -10.605 4.818 -14.943 1.00 82.56 175 GLY A C 1
ATOM 1319 O O . GLY A 1 175 ? -10.364 3.760 -14.364 1.00 82.56 175 GLY A O 1
ATOM 1320 N N . ASN A 1 176 ? -11.472 5.710 -14.463 1.00 80.56 176 ASN A N 1
ATOM 1321 C CA . ASN A 1 176 ? -12.189 5.552 -13.191 1.00 80.56 176 ASN A CA 1
ATOM 1322 C C . ASN A 1 176 ? -13.203 4.391 -13.164 1.00 80.56 176 ASN A C 1
ATOM 1324 O O . ASN A 1 176 ? -13.794 4.137 -12.119 1.00 80.56 176 ASN A O 1
ATOM 1328 N N . ASN A 1 177 ? -13.372 3.658 -14.269 1.00 78.75 177 ASN A N 1
ATOM 1329 C CA . ASN A 1 177 ? -14.157 2.424 -14.313 1.00 78.75 177 ASN A CA 1
ATOM 1330 C C . ASN A 1 177 ? -13.277 1.166 -14.320 1.00 78.75 177 ASN A C 1
ATOM 1332 O O . ASN A 1 177 ? -13.806 0.066 -14.360 1.00 78.75 177 ASN A O 1
ATOM 1336 N N . ALA A 1 178 ? -11.945 1.297 -14.294 1.00 80.12 178 ALA A N 1
ATOM 1337 C CA . ALA A 1 178 ? -11.057 0.141 -14.310 1.00 80.12 178 ALA A CA 1
ATOM 1338 C C . ALA A 1 178 ? -11.183 -0.686 -13.017 1.00 80.12 178 ALA A C 1
ATOM 1340 O O . ALA A 1 178 ? -10.943 -0.148 -11.941 1.00 80.12 178 ALA A O 1
ATOM 1341 N N . GLU A 1 179 ? -11.562 -1.952 -13.099 1.00 76.12 179 GLU A N 1
ATOM 1342 C CA . GLU A 1 179 ? -11.718 -2.882 -11.981 1.00 76.12 179 GLU A CA 1
ATOM 1343 C C . GLU A 1 179 ? -10.479 -3.774 -11.897 1.00 76.12 179 GLU A C 1
ATOM 1345 O O . GLU A 1 179 ? -10.251 -4.610 -12.765 1.00 76.12 179 GLU A O 1
ATOM 1350 N N . ALA A 1 180 ? -9.647 -3.536 -10.885 1.00 83.75 180 ALA A N 1
ATOM 1351 C CA . ALA A 1 180 ? -8.574 -4.429 -10.454 1.00 83.75 180 ALA A CA 1
ATOM 1352 C C . ALA A 1 180 ? -8.129 -4.060 -9.032 1.00 83.75 180 ALA A C 1
ATOM 1354 O O . ALA A 1 180 ? -7.380 -3.099 -8.831 1.00 83.75 180 ALA A O 1
ATOM 1355 N N . GLY A 1 181 ? -8.609 -4.790 -8.024 1.00 85.69 181 GLY A N 1
ATOM 1356 C CA . GLY A 1 181 ? -8.296 -4.503 -6.620 1.00 85.69 181 GLY A CA 1
ATOM 1357 C C . GLY A 1 181 ? -6.816 -4.673 -6.247 1.00 85.69 181 GLY A C 1
ATOM 1358 O O . GLY A 1 181 ? -6.378 -4.113 -5.237 1.00 85.69 181 GLY A O 1
ATOM 1359 N N . LEU A 1 182 ? -6.055 -5.418 -7.059 1.00 92.25 182 LEU A N 1
ATOM 1360 C CA . LEU A 1 182 ? -4.652 -5.776 -6.826 1.00 92.25 182 LEU A CA 1
ATOM 1361 C C . LEU A 1 182 ? -3.696 -5.196 -7.879 1.00 92.25 182 LEU A C 1
ATOM 1363 O O . LEU A 1 182 ? -2.575 -5.677 -8.047 1.00 92.25 182 LEU A O 1
ATOM 1367 N N . LEU A 1 183 ? -4.110 -4.127 -8.567 1.00 91.06 183 LEU A N 1
ATOM 1368 C CA . LEU A 1 183 ? -3.246 -3.375 -9.472 1.00 91.06 183 LEU A CA 1
ATOM 1369 C C . LEU A 1 183 ? -2.982 -1.956 -8.956 1.00 91.06 183 LEU A C 1
ATOM 1371 O O . LEU A 1 183 ? -3.897 -1.293 -8.471 1.00 91.06 183 LEU A O 1
ATOM 1375 N N . PRO A 1 184 ? -1.745 -1.451 -9.103 1.00 94.25 184 PRO A N 1
ATOM 1376 C CA . PRO A 1 184 ? -1.457 -0.054 -8.839 1.00 94.25 184 PRO A CA 1
ATOM 1377 C C . PRO A 1 184 ? -1.989 0.806 -9.990 1.00 94.25 184 PRO A C 1
ATOM 1379 O O . PRO A 1 184 ? -1.768 0.498 -11.171 1.00 94.25 184 PRO A O 1
ATOM 1382 N N . TYR A 1 185 ? -2.656 1.907 -9.647 1.00 93.25 185 TYR A N 1
ATOM 1383 C CA . TYR A 1 185 ? -3.224 2.839 -10.618 1.00 93.25 185 TYR A CA 1
ATOM 1384 C C . TYR A 1 185 ? -2.294 4.032 -10.833 1.00 93.25 185 TYR A C 1
ATOM 1386 O O . TYR A 1 185 ? -1.855 4.630 -9.851 1.00 93.25 185 TYR A O 1
ATOM 1394 N N . PRO A 1 186 ? -1.980 4.400 -12.087 1.00 95.00 186 PRO A N 1
ATOM 1395 C CA . PRO A 1 186 ? -1.182 5.586 -12.353 1.00 95.00 186 PRO A CA 1
ATOM 1396 C C . PRO A 1 186 ? -2.009 6.843 -12.068 1.00 95.00 186 PRO A C 1
ATOM 1398 O O . PRO A 1 186 ? -3.109 7.012 -12.589 1.00 95.00 186 PRO A O 1
ATOM 1401 N N . VAL A 1 187 ? -1.473 7.739 -11.254 1.00 96.12 187 VAL A N 1
ATOM 1402 C CA . VAL A 1 187 ? -2.084 9.025 -10.902 1.00 96.12 187 VAL A CA 1
ATOM 1403 C C . VAL A 1 187 ? -1.039 10.127 -10.984 1.00 96.12 187 VAL A C 1
ATOM 1405 O O . VAL A 1 187 ? 0.155 9.863 -11.119 1.00 96.12 187 VAL A O 1
ATOM 1408 N N . GLN A 1 188 ? -1.487 11.370 -10.890 1.00 97.56 188 GLN A N 1
ATOM 1409 C CA . GLN A 1 188 ? -0.607 12.512 -10.701 1.00 97.56 188 GLN A CA 1
ATOM 1410 C C . GLN A 1 188 ? -0.908 13.157 -9.358 1.00 97.56 188 GLN A C 1
ATOM 1412 O O . GLN A 1 188 ? -2.072 13.307 -8.990 1.00 97.56 188 GLN A O 1
ATOM 1417 N N . VAL A 1 189 ? 0.129 13.527 -8.620 1.00 97.88 189 VAL A N 1
ATOM 1418 C CA . VAL A 1 189 ? -0.008 14.044 -7.261 1.00 97.88 189 VAL A CA 1
ATOM 1419 C C . VAL A 1 189 ? 0.766 15.338 -7.090 1.00 97.88 189 VAL A C 1
ATOM 1421 O O . VAL A 1 189 ? 1.873 15.474 -7.608 1.00 97.88 189 VAL A O 1
ATOM 1424 N N . THR A 1 190 ? 0.182 16.274 -6.351 1.00 98.25 190 THR A N 1
ATOM 1425 C CA . THR A 1 190 ? 0.857 17.494 -5.909 1.00 98.25 190 THR A CA 1
ATOM 1426 C C . THR A 1 190 ? 0.924 17.478 -4.389 1.00 98.25 190 THR A C 1
ATOM 1428 O O . THR A 1 190 ? -0.115 17.507 -3.732 1.00 98.25 190 THR A O 1
ATOM 1431 N N . LEU A 1 191 ? 2.132 17.419 -3.837 1.00 98.19 191 LEU A N 1
ATOM 1432 C CA . LEU A 1 191 ? 2.411 17.448 -2.404 1.00 98.19 191 LEU A CA 1
ATOM 1433 C C . LEU A 1 191 ? 2.720 18.878 -1.959 1.00 98.19 191 LEU A C 1
ATOM 1435 O O . LEU A 1 191 ? 3.452 19.603 -2.639 1.00 98.19 191 LEU A O 1
ATOM 1439 N N . THR A 1 192 ? 2.139 19.291 -0.838 1.00 98.00 192 THR A N 1
ATOM 1440 C CA . THR A 1 192 ? 2.305 20.629 -0.266 1.00 98.00 192 THR A CA 1
ATOM 1441 C C . THR A 1 192 ? 2.470 20.548 1.246 1.00 98.00 192 THR A C 1
ATOM 1443 O O . THR A 1 192 ? 1.526 20.205 1.952 1.00 98.00 192 THR A O 1
ATOM 1446 N N . ASP A 1 193 ? 3.651 20.941 1.708 1.00 97.44 193 ASP A N 1
ATOM 1447 C CA . ASP A 1 193 ? 4.009 21.171 3.104 1.00 97.44 193 ASP A CA 1
ATOM 1448 C C . ASP A 1 193 ? 3.220 22.372 3.635 1.00 97.44 193 ASP A C 1
ATOM 1450 O O . ASP A 1 193 ? 3.203 23.446 3.010 1.00 97.44 193 ASP A O 1
ATOM 1454 N N . LYS A 1 194 ? 2.530 22.181 4.760 1.00 97.12 194 LYS A N 1
ATOM 1455 C CA . LYS A 1 194 ? 1.741 23.224 5.431 1.00 97.12 194 LYS A CA 1
ATOM 1456 C C . LYS A 1 194 ? 2.372 23.724 6.730 1.00 97.12 194 LYS A C 1
ATOM 1458 O O . LYS A 1 194 ? 1.775 24.544 7.433 1.00 97.12 194 LYS A O 1
ATOM 1463 N N . GLY A 1 195 ? 3.600 23.320 7.025 1.00 95.19 195 GLY A N 1
ATOM 1464 C CA . GLY A 1 195 ? 4.357 23.736 8.192 1.00 95.19 195 GLY A CA 1
ATOM 1465 C C . GLY A 1 195 ? 3.779 23.152 9.476 1.00 95.19 195 GLY A C 1
ATOM 1466 O O . GLY A 1 195 ? 4.156 22.064 9.888 1.00 95.19 195 GLY A O 1
ATOM 1467 N N . ASN A 1 196 ? 2.902 23.906 10.143 1.00 95.19 196 ASN A N 1
ATOM 1468 C CA . ASN A 1 196 ? 2.297 23.474 11.411 1.00 95.19 196 ASN A CA 1
ATOM 1469 C C . ASN A 1 196 ? 0.967 22.731 11.226 1.00 95.19 196 ASN A C 1
ATOM 1471 O O . ASN A 1 196 ? 0.495 22.106 12.176 1.00 95.19 196 ASN A O 1
ATOM 1475 N N . ASP A 1 197 ? 0.350 22.839 10.049 1.00 95.62 197 ASP A N 1
ATOM 1476 C CA . ASP A 1 197 ? -0.860 22.090 9.715 1.00 95.62 197 ASP A CA 1
ATOM 1477 C C . ASP A 1 197 ? -0.492 20.765 9.031 1.00 95.62 197 ASP A C 1
ATOM 1479 O O . ASP A 1 197 ? 0.642 20.575 8.599 1.00 95.62 197 ASP A O 1
ATOM 1483 N N . ALA A 1 198 ? -1.459 19.852 8.912 1.00 96.12 198 ALA A N 1
ATOM 1484 C CA . ALA A 1 198 ? -1.255 18.593 8.202 1.00 96.12 198 ALA A CA 1
ATOM 1485 C C . ALA A 1 198 ? -0.925 18.838 6.723 1.00 96.12 198 ALA A C 1
ATOM 1487 O O . ALA A 1 198 ? -1.622 19.596 6.037 1.00 96.12 198 ALA A O 1
ATOM 1488 N N . ASP A 1 199 ? 0.100 18.149 6.232 1.00 97.69 199 ASP A N 1
ATOM 1489 C CA . ASP A 1 199 ? 0.520 18.252 4.842 1.00 97.69 199 ASP A CA 1
ATOM 1490 C C . ASP A 1 199 ? -0.553 17.742 3.891 1.00 97.69 199 ASP A C 1
ATOM 1492 O O . ASP A 1 199 ? -1.339 16.845 4.204 1.00 97.69 199 ASP A O 1
ATOM 1496 N N . GLU A 1 200 ? -0.590 18.323 2.699 1.00 97.50 200 GLU A N 1
ATOM 1497 C CA . GLU A 1 200 ? -1.644 18.066 1.729 1.00 97.50 200 GLU A CA 1
ATOM 1498 C C . GLU A 1 200 ? -1.110 17.333 0.504 1.00 97.50 200 GLU A C 1
ATOM 1500 O O . GLU A 1 200 ? -0.041 17.631 -0.030 1.00 97.50 200 GLU A O 1
ATOM 1505 N N . CYS A 1 201 ? -1.920 16.405 0.006 1.00 97.88 201 CYS A N 1
ATOM 1506 C CA . CYS A 1 201 ? -1.740 15.734 -1.264 1.00 97.88 201 CYS A CA 1
ATOM 1507 C C . CYS A 1 201 ? -2.970 15.967 -2.140 1.00 97.88 201 CYS A C 1
ATOM 1509 O O . CYS A 1 201 ? -4.072 15.505 -1.837 1.00 97.88 201 CYS A O 1
ATOM 1511 N N . VAL A 1 202 ? -2.776 16.647 -3.266 1.00 97.75 202 VAL A N 1
ATOM 1512 C CA . VAL A 1 202 ? -3.792 16.779 -4.313 1.00 97.75 202 VAL A CA 1
ATOM 1513 C C . VAL A 1 202 ? -3.621 15.632 -5.296 1.00 97.75 202 VAL A C 1
ATOM 1515 O O . VAL A 1 202 ? -2.577 15.537 -5.934 1.00 97.75 202 VAL A O 1
ATOM 1518 N N . VAL A 1 203 ? -4.630 14.775 -5.444 1.00 96.81 203 VAL A N 1
ATOM 1519 C CA . VAL A 1 203 ? -4.604 13.667 -6.411 1.00 96.81 203 VAL A CA 1
ATOM 1520 C C . VAL A 1 203 ? -5.372 14.050 -7.673 1.00 96.81 203 VAL A C 1
ATOM 1522 O O . VAL A 1 203 ? -6.478 14.581 -7.623 1.00 96.81 203 VAL A O 1
ATOM 1525 N N . SER A 1 204 ? -4.778 13.781 -8.829 1.00 96.75 204 SER A N 1
ATOM 1526 C CA . SER A 1 204 ? -5.288 14.151 -10.146 1.00 96.75 204 SER A CA 1
ATOM 1527 C C . SER A 1 204 ? -4.966 13.076 -11.195 1.00 96.75 204 SER A C 1
ATOM 1529 O O . SER A 1 204 ? -4.306 12.073 -10.911 1.00 96.75 204 SER A O 1
ATOM 1531 N N . GLY A 1 205 ? -5.468 13.263 -12.417 1.00 94.19 205 GLY A N 1
ATOM 1532 C CA . GLY A 1 205 ? -5.286 12.330 -13.530 1.00 94.19 205 GLY A CA 1
ATOM 1533 C C . GLY A 1 205 ? -6.449 11.355 -13.728 1.00 94.19 205 GLY A C 1
ATOM 1534 O O . GLY A 1 205 ? -7.503 11.449 -13.101 1.00 94.19 205 GLY A O 1
ATOM 1535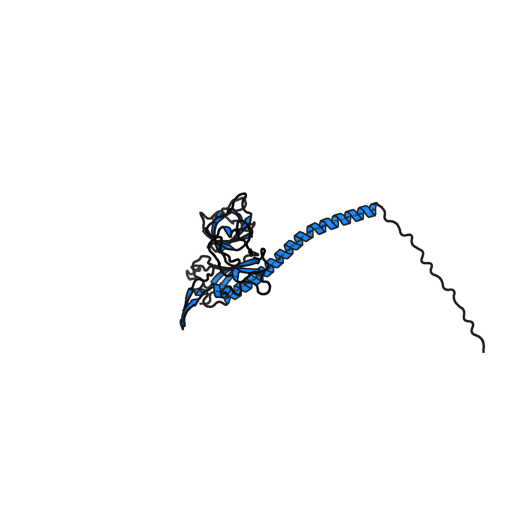 N N . THR A 1 206 ? -6.253 10.411 -14.647 1.00 91.56 206 THR A N 1
ATOM 1536 C CA . THR A 1 206 ? -7.303 9.516 -15.168 1.00 91.56 206 THR A CA 1
ATOM 1537 C C . THR A 1 206 ? -7.841 8.512 -14.148 1.00 91.56 206 THR A C 1
ATOM 1539 O O . THR A 1 206 ? -8.911 7.954 -14.369 1.00 91.56 206 THR A O 1
ATOM 1542 N N . PHE A 1 207 ? -7.105 8.285 -13.058 1.00 92.44 207 PHE A N 1
ATOM 1543 C CA . PHE A 1 207 ? -7.462 7.368 -11.975 1.00 92.44 207 PHE A CA 1
ATOM 1544 C C . PHE A 1 207 ? -7.553 8.082 -10.618 1.00 92.44 207 PHE A C 1
ATOM 1546 O O . PHE A 1 207 ? -7.324 7.466 -9.582 1.00 92.44 207 PHE A O 1
ATOM 1553 N N . ALA A 1 208 ? -7.865 9.384 -10.596 1.00 93.00 208 ALA A N 1
ATOM 1554 C CA . ALA A 1 208 ? -7.956 10.151 -9.350 1.00 93.00 208 ALA A CA 1
ATOM 1555 C C . ALA A 1 208 ? -9.001 9.587 -8.365 1.00 93.00 208 ALA A C 1
ATOM 1557 O O . ALA A 1 208 ? -8.820 9.700 -7.155 1.00 93.00 208 ALA A O 1
ATOM 1558 N N . ASP A 1 209 ? -10.042 8.903 -8.861 1.00 90.69 209 ASP A N 1
ATOM 1559 C CA . ASP A 1 209 ? -11.047 8.240 -8.015 1.00 90.69 209 ASP A CA 1
ATOM 1560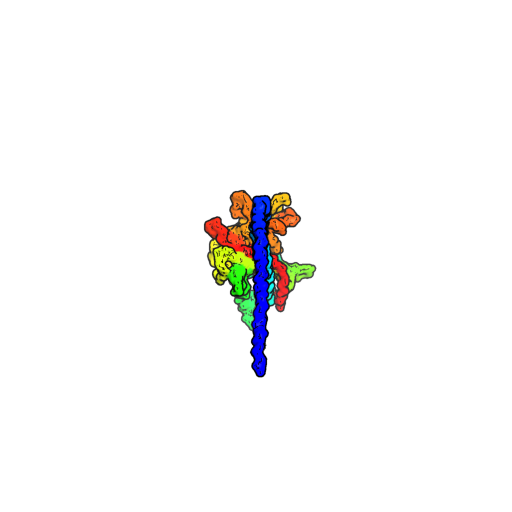 C C . ASP A 1 209 ? -10.490 7.015 -7.268 1.00 90.69 209 ASP A C 1
ATOM 1562 O O . ASP A 1 209 ? -11.127 6.515 -6.341 1.00 90.69 209 ASP A O 1
ATOM 1566 N N . ALA A 1 210 ? -9.293 6.532 -7.624 1.00 90.12 210 ALA A N 1
ATOM 1567 C CA . ALA A 1 210 ? -8.566 5.530 -6.845 1.00 90.12 210 ALA A CA 1
ATOM 1568 C C . ALA A 1 210 ? -7.938 6.109 -5.561 1.00 90.12 210 ALA A C 1
ATOM 1570 O O . ALA A 1 210 ? -7.315 5.370 -4.805 1.00 90.12 210 ALA A O 1
ATOM 1571 N N . ALA A 1 211 ? -8.090 7.413 -5.306 1.00 92.75 211 ALA A N 1
ATOM 1572 C CA . ALA A 1 211 ? -7.746 8.017 -4.029 1.00 92.75 211 ALA A CA 1
ATOM 1573 C C . ALA A 1 211 ? -8.874 7.850 -3.011 1.00 92.75 211 ALA A C 1
ATOM 1575 O O . ALA A 1 211 ? -10.048 8.094 -3.295 1.00 92.75 211 ALA A O 1
ATOM 1576 N N . ALA A 1 212 ? -8.492 7.448 -1.805 1.00 92.56 212 ALA A N 1
ATOM 1577 C CA . ALA A 1 212 ? -9.370 7.332 -0.654 1.00 92.56 212 ALA A CA 1
ATOM 1578 C C . ALA A 1 212 ? -8.537 7.365 0.637 1.00 92.56 212 ALA A C 1
ATOM 1580 O O . ALA A 1 212 ? -7.337 7.059 0.595 1.00 92.56 212 ALA A O 1
ATOM 1581 N N . PRO A 1 213 ? -9.158 7.655 1.794 1.00 92.38 213 PRO A N 1
ATOM 1582 C CA . PRO A 1 213 ? -8.462 7.586 3.072 1.00 92.38 213 PRO A CA 1
ATOM 1583 C C . PRO A 1 213 ? -7.857 6.199 3.324 1.00 92.38 213 PRO A C 1
ATOM 1585 O O . PRO A 1 213 ? -8.505 5.164 3.129 1.00 92.38 213 PRO A O 1
ATOM 1588 N N . GLY A 1 214 ? -6.592 6.187 3.738 1.00 91.69 214 GLY A N 1
ATOM 1589 C CA . GLY A 1 214 ? -5.778 4.996 3.974 1.00 91.69 214 GLY A CA 1
ATOM 1590 C C . GLY A 1 214 ? -5.054 4.438 2.742 1.00 91.69 214 GLY A C 1
ATOM 1591 O O . GLY A 1 214 ? -4.252 3.511 2.906 1.00 91.69 214 GLY A O 1
ATOM 1592 N N . ALA A 1 215 ? -5.300 4.971 1.537 1.00 94.06 215 ALA A N 1
ATOM 1593 C CA . ALA A 1 215 ? -4.580 4.571 0.328 1.00 94.06 215 ALA A CA 1
ATOM 1594 C C . ALA A 1 215 ? -3.093 4.956 0.403 1.00 94.06 215 ALA A C 1
ATOM 1596 O O . ALA A 1 215 ? -2.717 5.949 1.029 1.00 94.06 215 ALA A O 1
ATOM 1597 N N . VAL A 1 216 ? -2.245 4.161 -0.244 1.00 96.31 216 VAL A N 1
ATOM 1598 C CA . VAL A 1 216 ? -0.797 4.376 -0.316 1.00 96.31 216 VAL A CA 1
ATOM 1599 C C . VAL A 1 216 ? -0.449 4.951 -1.678 1.00 96.31 216 VAL A C 1
ATOM 1601 O O . VAL A 1 216 ? -0.839 4.403 -2.709 1.00 96.31 216 VAL A O 1
ATOM 1604 N N . ILE A 1 217 ? 0.310 6.040 -1.673 1.00 97.06 217 ILE A N 1
ATOM 1605 C CA . ILE A 1 217 ? 0.866 6.679 -2.859 1.00 97.06 217 ILE A CA 1
ATOM 1606 C C . ILE A 1 217 ? 2.350 6.358 -2.920 1.00 97.06 217 ILE A C 1
ATOM 1608 O O . ILE A 1 217 ? 3.072 6.519 -1.940 1.00 97.06 217 ILE A O 1
ATOM 1612 N N . VAL A 1 218 ? 2.814 5.953 -4.095 1.00 97.62 218 VAL A N 1
ATOM 1613 C CA . VAL A 1 218 ? 4.225 5.728 -4.390 1.00 97.62 218 VAL A CA 1
ATOM 1614 C C . VAL A 1 218 ? 4.623 6.633 -5.544 1.00 97.62 218 VAL A C 1
ATOM 1616 O O . VAL A 1 218 ? 4.216 6.417 -6.687 1.00 97.62 218 VAL A O 1
ATOM 1619 N N . LEU A 1 219 ? 5.417 7.662 -5.256 1.00 97.69 219 LEU A N 1
ATOM 1620 C CA . LEU A 1 219 ? 5.944 8.559 -6.282 1.00 97.69 219 LEU A CA 1
ATOM 1621 C C . LEU A 1 219 ? 6.873 7.800 -7.228 1.00 97.69 219 LEU A C 1
ATOM 1623 O O . LEU A 1 219 ? 7.548 6.852 -6.818 1.00 97.69 219 LEU A O 1
ATOM 1627 N N . ARG A 1 220 ? 7.037 8.288 -8.465 1.00 96.50 220 ARG A N 1
ATOM 1628 C CA . ARG A 1 220 ? 8.064 7.752 -9.378 1.00 96.50 220 ARG A CA 1
ATOM 1629 C C . ARG A 1 220 ? 9.477 7.751 -8.790 1.00 96.50 220 ARG A C 1
ATOM 1631 O O . ARG A 1 220 ? 10.294 6.939 -9.205 1.00 96.50 220 ARG A O 1
ATOM 1638 N N . THR A 1 221 ? 9.769 8.610 -7.816 1.00 95.69 221 THR A N 1
ATOM 1639 C CA . THR A 1 221 ? 11.065 8.658 -7.118 1.00 95.69 221 THR A CA 1
ATOM 1640 C C . THR A 1 221 ? 11.297 7.481 -6.162 1.00 95.69 221 THR A C 1
ATOM 1642 O O . THR A 1 221 ? 12.441 7.232 -5.777 1.00 95.69 221 THR A O 1
ATOM 1645 N N . GLY A 1 222 ? 10.246 6.742 -5.789 1.00 96.12 222 GLY A N 1
ATOM 1646 C CA . GLY A 1 222 ? 10.280 5.683 -4.775 1.00 96.12 222 GLY A CA 1
ATOM 1647 C C . GLY A 1 222 ? 9.849 6.135 -3.380 1.00 96.12 222 GLY A C 1
ATOM 1648 O O . GLY A 1 222 ? 9.819 5.309 -2.473 1.00 96.12 222 GLY A O 1
ATOM 1649 N N . LYS A 1 223 ? 9.509 7.419 -3.195 1.00 96.88 223 LYS A N 1
ATOM 1650 C CA . LYS A 1 223 ? 8.934 7.909 -1.935 1.00 96.88 223 LYS A CA 1
ATOM 1651 C C . LYS A 1 223 ? 7.502 7.421 -1.769 1.00 96.88 223 LYS A C 1
ATOM 1653 O O . LYS A 1 223 ? 6.770 7.298 -2.753 1.00 96.88 223 LYS A O 1
ATOM 1658 N N . ILE A 1 224 ? 7.131 7.154 -0.525 1.00 97.12 224 ILE A N 1
ATOM 1659 C CA . ILE A 1 224 ? 5.882 6.497 -0.161 1.00 97.12 224 ILE A CA 1
ATOM 1660 C C . ILE A 1 224 ? 5.167 7.389 0.840 1.00 97.12 224 ILE A C 1
ATOM 1662 O O . ILE A 1 224 ? 5.764 7.787 1.834 1.00 97.12 224 ILE A O 1
ATOM 1666 N N . TYR A 1 225 ? 3.899 7.674 0.573 1.00 97.38 225 TYR A N 1
ATOM 1667 C CA . TYR A 1 225 ? 3.038 8.464 1.442 1.00 97.38 225 TYR A CA 1
ATOM 1668 C C . TYR A 1 225 ? 1.714 7.742 1.635 1.0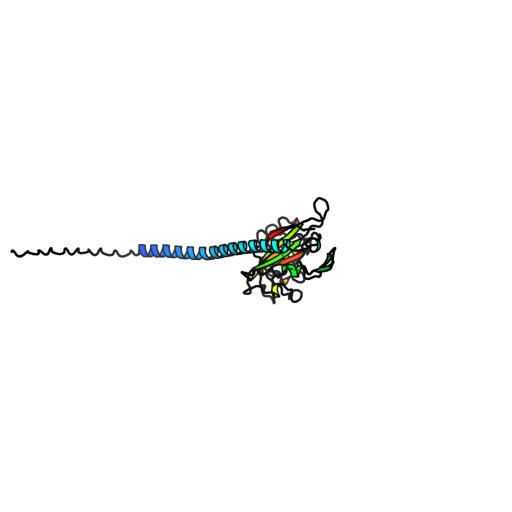0 97.38 225 TYR A C 1
ATOM 1670 O O . TYR A 1 225 ? 1.308 6.923 0.804 1.00 97.38 225 TYR A O 1
ATOM 1678 N N . ARG A 1 226 ? 1.014 8.059 2.721 1.00 96.25 226 ARG A N 1
ATOM 1679 C CA . ARG A 1 226 ? -0.313 7.514 2.992 1.00 96.25 226 ARG A CA 1
ATOM 1680 C C . ARG A 1 226 ? -1.325 8.635 3.091 1.00 96.25 226 ARG A C 1
ATOM 1682 O O . ARG A 1 226 ? -1.107 9.604 3.813 1.00 96.25 226 ARG A O 1
ATOM 1689 N N . LEU A 1 227 ? -2.429 8.474 2.375 1.00 96.12 227 LEU A N 1
ATOM 1690 C CA . LEU A 1 227 ? -3.536 9.411 2.427 1.00 96.12 227 LEU A CA 1
ATOM 1691 C C . LEU A 1 227 ? -4.297 9.247 3.742 1.00 96.12 227 LEU A C 1
ATOM 1693 O O . LEU A 1 227 ? -4.660 8.135 4.127 1.00 96.12 227 LEU A O 1
ATOM 1697 N N . GLY A 1 228 ? -4.527 10.360 4.419 1.00 95.19 228 GLY A N 1
ATOM 1698 C CA . GLY A 1 228 ? -5.469 10.520 5.514 1.00 95.19 228 GLY A CA 1
ATOM 1699 C C . GLY A 1 228 ? -6.837 10.959 4.996 1.00 95.19 228 GLY A C 1
ATOM 1700 O O . GLY A 1 228 ? -7.286 10.526 3.931 1.00 95.19 228 GLY A O 1
ATOM 1701 N N . ASP A 1 229 ? -7.507 11.810 5.764 1.00 95.06 229 ASP A N 1
ATOM 1702 C CA . ASP A 1 229 ? -8.859 12.260 5.451 1.00 95.06 229 ASP A CA 1
ATOM 1703 C C . ASP A 1 229 ? -8.887 13.312 4.334 1.00 95.06 229 ASP A C 1
ATOM 1705 O O . ASP A 1 229 ? -7.905 14.002 4.047 1.00 95.06 229 ASP A O 1
ATOM 1709 N N . LEU A 1 230 ? -10.043 13.425 3.677 1.00 95.31 230 LEU A N 1
ATOM 1710 C CA . LEU A 1 230 ? -10.301 14.510 2.735 1.00 95.31 230 LEU A CA 1
ATOM 1711 C C . LEU A 1 230 ? -10.339 15.840 3.487 1.00 95.31 230 LEU A C 1
ATOM 1713 O O . LEU A 1 230 ? -10.999 15.960 4.518 1.00 95.31 230 LEU A O 1
ATOM 1717 N N . LYS A 1 231 ? -9.695 16.859 2.923 1.00 95.38 231 LYS A N 1
ATOM 1718 C CA . LYS A 1 231 ? -9.827 18.228 3.413 1.00 95.38 231 LYS A CA 1
ATOM 1719 C C . LYS A 1 231 ? -11.245 18.736 3.150 1.00 95.38 231 LYS A C 1
ATOM 1721 O O . LYS A 1 231 ? -11.773 18.533 2.056 1.00 95.38 231 LYS A O 1
ATOM 1726 N N . ASP A 1 232 ? -11.829 19.420 4.132 1.00 91.25 232 ASP A N 1
ATOM 1727 C CA . ASP A 1 232 ? -13.223 19.877 4.136 1.00 91.25 232 ASP A CA 1
ATOM 1728 C C . ASP A 1 232 ? -13.713 20.411 2.780 1.00 91.25 232 ASP A C 1
ATOM 1730 O O . ASP A 1 232 ? -13.195 21.388 2.234 1.00 91.25 232 ASP A O 1
ATOM 1734 N N . GLY A 1 233 ? -14.735 19.744 2.234 1.00 86.94 233 GLY A N 1
ATOM 1735 C CA . GLY A 1 233 ? -15.395 20.115 0.979 1.00 86.94 233 GLY A CA 1
ATOM 1736 C C . GLY A 1 233 ? -14.614 19.798 -0.301 1.00 86.94 233 GLY A C 1
ATOM 1737 O O . GLY A 1 233 ? -15.145 20.005 -1.393 1.00 86.94 233 GLY A O 1
ATOM 1738 N N . SER A 1 234 ? -13.389 19.280 -0.200 1.00 92.69 234 SER A N 1
ATOM 1739 C CA . SER A 1 234 ? -12.602 18.869 -1.358 1.00 92.69 234 SER A CA 1
ATOM 1740 C C . SER A 1 234 ? -12.963 17.464 -1.833 1.00 92.69 234 SER A C 1
ATOM 1742 O O . SER A 1 234 ? -13.325 16.582 -1.055 1.00 92.69 234 SER A O 1
ATOM 1744 N N . THR A 1 235 ? -12.832 17.236 -3.137 1.00 90.75 235 THR A N 1
ATOM 1745 C CA . THR A 1 235 ? -12.979 15.915 -3.761 1.00 90.75 235 THR A CA 1
ATOM 1746 C C . THR A 1 235 ? -11.640 15.238 -4.047 1.00 90.75 235 THR A C 1
ATOM 1748 O O . THR A 1 235 ? -11.626 14.044 -4.338 1.00 90.75 235 THR A O 1
ATOM 1751 N N . SER A 1 236 ? -10.532 15.981 -3.979 1.00 94.50 236 SER A N 1
ATOM 1752 C CA . SER A 1 236 ? -9.214 15.530 -4.447 1.00 94.50 236 SER A CA 1
ATOM 1753 C C . SER A 1 236 ? -8.043 15.932 -3.552 1.00 94.50 236 SER A C 1
ATOM 1755 O O . SER A 1 236 ? -6.916 15.522 -3.824 1.00 94.50 236 SER A O 1
ATOM 1757 N N . VAL A 1 237 ? -8.285 16.725 -2.505 1.00 96.88 237 VAL A N 1
ATOM 1758 C CA . VAL A 1 237 ? -7.253 17.160 -1.556 1.00 96.88 237 VAL A CA 1
ATOM 1759 C C . VAL A 1 237 ? -7.368 16.316 -0.300 1.00 96.88 237 VAL A C 1
ATOM 1761 O O . VAL A 1 237 ? -8.365 16.392 0.416 1.00 96.88 237 VAL A O 1
ATOM 1764 N N . TYR A 1 238 ? -6.335 15.529 -0.047 1.00 97.06 238 TYR A N 1
ATOM 1765 C CA . TYR A 1 238 ? -6.209 14.668 1.118 1.00 97.06 238 TYR A CA 1
ATOM 1766 C C . TYR A 1 238 ? -5.147 15.235 2.047 1.00 97.06 238 TYR A C 1
ATOM 1768 O O . TYR A 1 238 ? -4.119 15.722 1.579 1.00 97.06 238 TYR A O 1
ATOM 1776 N N . GLN A 1 239 ? -5.373 15.143 3.349 1.00 97.38 239 GLN A N 1
ATOM 1777 C CA . GLN A 1 239 ? -4.299 15.305 4.323 1.00 97.38 239 GLN A CA 1
ATOM 1778 C C . GLN A 1 239 ? -3.410 14.060 4.286 1.00 97.38 239 GLN A C 1
ATOM 1780 O O . GLN A 1 239 ? -3.898 12.963 4.011 1.00 97.38 239 GLN A O 1
ATOM 1785 N N . LEU A 1 240 ? -2.114 14.196 4.539 1.00 96.94 240 LEU A N 1
ATOM 1786 C CA . LEU A 1 240 ? -1.245 13.049 4.772 1.00 96.94 240 LEU A CA 1
ATOM 1787 C C . LEU A 1 240 ? -1.521 12.477 6.168 1.00 96.94 240 LEU A C 1
ATOM 1789 O O . LEU A 1 240 ? -1.862 13.195 7.106 1.00 96.94 240 LEU A O 1
ATOM 1793 N N . LEU A 1 241 ? -1.444 11.151 6.299 1.00 95.44 241 LEU A N 1
ATOM 1794 C CA . LEU A 1 241 ? -1.627 10.496 7.592 1.00 95.44 241 LEU A CA 1
ATOM 1795 C C . LEU A 1 241 ? -0.445 10.856 8.515 1.00 95.44 241 LEU A C 1
ATOM 1797 O O . LEU A 1 241 ? 0.692 10.740 8.046 1.00 95.44 241 LEU A O 1
ATOM 1801 N N . PRO A 1 242 ? -0.671 11.180 9.807 1.00 93.56 242 PRO A N 1
ATOM 1802 C CA . PRO A 1 242 ? 0.403 11.533 10.734 1.00 93.56 242 PRO A CA 1
ATOM 1803 C C . PRO A 1 242 ? 1.587 10.561 10.688 1.00 93.56 242 PRO A C 1
ATOM 1805 O O . PRO A 1 242 ? 1.400 9.339 10.690 1.00 93.56 242 PRO A O 1
ATOM 1808 N N . GLY A 1 243 ? 2.804 11.107 10.630 1.00 91.06 243 GLY A N 1
ATOM 1809 C CA . GLY A 1 243 ? 4.035 10.325 10.474 1.00 91.06 243 GLY A CA 1
ATOM 1810 C C . GLY A 1 243 ? 4.402 9.991 9.023 1.00 91.06 243 GLY A C 1
ATOM 1811 O O . GLY A 1 243 ? 5.462 9.413 8.794 1.00 91.06 243 GLY A O 1
ATOM 1812 N N . ASN A 1 244 ? 3.564 10.370 8.052 1.00 91.88 244 ASN A N 1
ATOM 1813 C CA . ASN A 1 244 ? 3.921 10.449 6.629 1.00 91.88 244 ASN A CA 1
ATOM 1814 C C . ASN A 1 244 ? 4.025 11.906 6.157 1.00 91.88 244 ASN A C 1
ATOM 1816 O O . ASN A 1 244 ? 3.872 12.171 4.966 1.00 91.88 244 ASN A O 1
ATOM 1820 N N . ASP A 1 245 ? 4.244 12.831 7.086 1.00 92.06 245 ASP A N 1
ATOM 1821 C CA . ASP A 1 245 ? 4.452 14.242 6.788 1.00 92.06 245 ASP A CA 1
ATOM 1822 C C . ASP A 1 245 ? 5.730 14.422 5.955 1.00 92.06 245 ASP A C 1
ATOM 1824 O O . ASP A 1 245 ? 6.684 13.634 6.029 1.00 92.06 245 ASP A O 1
ATOM 1828 N N . LEU A 1 246 ? 5.738 15.454 5.123 1.00 94.81 246 LEU A N 1
ATOM 1829 C CA . LEU A 1 246 ? 6.883 15.853 4.333 1.00 94.81 246 LEU A CA 1
ATOM 1830 C C . LEU A 1 246 ? 7.981 16.299 5.307 1.00 94.81 246 LEU A C 1
ATOM 1832 O O . LEU A 1 246 ? 7.792 17.232 6.083 1.00 94.81 246 LEU A O 1
ATOM 1836 N N . PRO A 1 247 ? 9.172 15.679 5.279 1.00 92.69 247 PRO A N 1
ATOM 1837 C CA . PRO A 1 247 ? 10.234 16.011 6.222 1.00 92.69 247 PRO A CA 1
ATOM 1838 C C . PRO A 1 247 ? 10.721 17.455 6.063 1.00 92.69 247 PRO A C 1
ATOM 1840 O O . PRO A 1 247 ? 11.279 18.020 7.001 1.00 92.69 247 PRO A O 1
ATOM 1843 N N . THR A 1 248 ? 10.566 18.034 4.867 1.00 94.62 248 THR A N 1
ATOM 1844 C CA . THR A 1 248 ? 10.906 19.427 4.568 1.00 94.62 248 THR A CA 1
ATOM 1845 C C . THR A 1 248 ? 10.064 19.952 3.406 1.00 94.62 248 THR A C 1
ATOM 1847 O O . THR A 1 248 ? 9.719 19.194 2.496 1.00 94.62 248 THR A O 1
ATOM 1850 N N . SER A 1 249 ? 9.901 21.272 3.333 1.00 94.69 249 SER A N 1
ATOM 1851 C CA . SER A 1 249 ? 9.288 21.964 2.190 1.00 94.69 249 SER A CA 1
ATOM 1852 C C . SER A 1 249 ? 10.022 21.770 0.859 1.00 94.69 249 SER A C 1
ATOM 1854 O O . SER A 1 249 ? 9.451 22.026 -0.200 1.00 94.69 249 SER A O 1
ATOM 1856 N N . ALA A 1 250 ? 11.265 21.274 0.869 1.00 93.88 250 ALA A N 1
ATOM 1857 C CA . ALA A 1 250 ? 11.973 20.879 -0.350 1.00 93.88 250 ALA A CA 1
ATOM 1858 C C . ALA A 1 250 ? 11.348 19.644 -1.023 1.00 93.88 250 ALA A C 1
ATOM 1860 O O . ALA A 1 250 ? 11.644 19.357 -2.182 1.00 93.88 250 ALA A O 1
ATOM 1861 N N . GLU A 1 251 ? 10.488 18.913 -0.311 1.00 93.06 251 GLU A N 1
ATOM 1862 C CA . GLU A 1 251 ? 9.703 17.814 -0.871 1.00 93.06 251 GLU A CA 1
ATOM 1863 C C . GLU A 1 251 ? 8.393 18.271 -1.515 1.00 93.06 251 GLU A C 1
ATOM 1865 O O . GLU A 1 251 ? 7.715 17.456 -2.145 1.00 93.06 251 GLU A O 1
ATOM 1870 N N . ASN A 1 252 ? 8.068 19.566 -1.427 1.00 96.31 252 ASN A N 1
ATOM 1871 C CA . ASN A 1 252 ? 6.968 20.137 -2.185 1.00 96.31 252 ASN A CA 1
ATOM 1872 C C . ASN A 1 252 ? 7.193 19.887 -3.663 1.00 96.31 252 ASN A C 1
ATOM 1874 O O . ASN A 1 252 ? 8.237 20.205 -4.241 1.00 96.31 252 ASN A O 1
ATOM 1878 N N . THR A 1 253 ? 6.174 19.351 -4.306 1.00 95.75 253 THR A N 1
ATOM 1879 C CA . THR A 1 253 ? 6.212 19.183 -5.746 1.00 95.75 253 THR A CA 1
ATOM 1880 C C . THR A 1 253 ? 5.814 20.506 -6.385 1.00 95.75 253 THR A C 1
ATOM 1882 O O . THR A 1 253 ? 4.721 21.011 -6.133 1.00 95.75 253 THR A O 1
ATOM 1885 N N . ALA A 1 254 ? 6.666 21.058 -7.252 1.00 91.31 254 ALA A N 1
ATOM 1886 C CA . ALA A 1 254 ? 6.385 22.306 -7.973 1.00 91.31 254 ALA A CA 1
ATOM 1887 C C . ALA A 1 254 ? 5.168 22.220 -8.925 1.00 91.31 254 ALA A C 1
ATOM 1889 O O . ALA A 1 254 ? 4.727 23.230 -9.470 1.00 91.31 254 ALA A O 1
ATOM 1890 N N . GLY A 1 255 ? 4.630 21.018 -9.135 1.00 95.56 255 GLY A N 1
ATOM 1891 C CA . GLY A 1 255 ? 3.439 20.733 -9.920 1.00 95.56 255 GLY A CA 1
ATOM 1892 C C . GLY A 1 255 ? 3.036 19.270 -9.760 1.00 95.56 255 GLY A C 1
ATOM 1893 O O . GLY A 1 255 ? 3.551 18.574 -8.887 1.00 95.56 255 GLY A O 1
ATOM 1894 N N . ALA A 1 256 ? 2.139 18.805 -10.624 1.00 97.06 256 ALA A N 1
ATOM 1895 C CA . ALA A 1 256 ? 1.679 17.426 -10.605 1.00 97.06 256 ALA A CA 1
ATOM 1896 C C . ALA A 1 256 ? 2.820 16.471 -11.006 1.00 97.06 256 ALA A C 1
ATOM 1898 O O . ALA A 1 256 ? 3.409 16.606 -12.081 1.00 97.06 256 ALA A O 1
ATOM 1899 N N . VAL A 1 257 ? 3.138 15.514 -10.137 1.00 97.31 257 VAL A N 1
ATOM 1900 C CA . VAL A 1 257 ? 4.172 14.494 -10.349 1.00 97.31 257 VAL A CA 1
ATOM 1901 C C . VAL A 1 257 ? 3.510 13.139 -10.510 1.00 97.31 257 VAL A C 1
ATOM 1903 O O . VAL A 1 257 ? 2.586 12.794 -9.778 1.00 97.31 257 VAL A O 1
ATOM 1906 N N . ASP A 1 258 ? 3.999 12.344 -11.453 1.00 97.38 258 ASP A N 1
ATOM 1907 C CA . ASP A 1 258 ? 3.491 10.995 -11.649 1.00 97.38 258 ASP A CA 1
ATOM 1908 C C . ASP A 1 258 ? 3.761 10.099 -10.428 1.00 97.38 258 ASP A C 1
ATOM 1910 O O . ASP A 1 258 ? 4.867 10.046 -9.871 1.00 97.38 258 ASP A O 1
ATOM 1914 N N . ALA A 1 259 ? 2.748 9.326 -10.067 1.00 97.31 259 ALA A N 1
ATOM 1915 C CA . ALA A 1 259 ? 2.780 8.379 -8.971 1.00 97.31 259 ALA A CA 1
ATOM 1916 C C . ALA A 1 259 ? 1.903 7.161 -9.278 1.00 97.31 259 ALA A C 1
ATOM 1918 O O . ALA A 1 259 ? 1.152 7.122 -10.254 1.00 97.31 259 ALA A O 1
ATOM 1919 N N . TYR A 1 260 ? 1.996 6.162 -8.413 1.00 96.94 260 TYR A N 1
ATOM 1920 C CA . TYR A 1 260 ? 1.054 5.059 -8.343 1.00 96.94 260 TYR A CA 1
ATOM 1921 C C . TYR A 1 260 ? 0.266 5.145 -7.048 1.00 96.94 260 TYR A C 1
ATOM 1923 O O . TYR A 1 260 ? 0.829 5.481 -6.009 1.00 96.94 260 TYR A O 1
ATOM 1931 N N . ILE A 1 261 ? -1.014 4.799 -7.100 1.00 95.75 261 ILE A N 1
ATOM 1932 C CA . ILE A 1 261 ? -1.856 4.667 -5.917 1.00 95.75 261 ILE A CA 1
ATOM 1933 C C . ILE A 1 261 ? -2.339 3.227 -5.762 1.00 95.75 261 ILE A C 1
ATOM 1935 O O . ILE A 1 261 ? -2.661 2.550 -6.744 1.00 95.75 261 ILE A O 1
ATOM 1939 N N . VAL A 1 262 ? -2.349 2.758 -4.518 1.00 94.62 262 VAL A N 1
ATOM 1940 C CA . VAL A 1 262 ? -2.783 1.418 -4.120 1.00 94.62 262 VAL A CA 1
ATOM 1941 C C . VAL A 1 262 ? -3.729 1.533 -2.931 1.00 94.62 262 VAL A C 1
ATOM 1943 O O . VAL A 1 262 ? -3.410 2.187 -1.938 1.00 94.62 262 VAL A O 1
ATOM 1946 N N . GLY A 1 263 ? -4.875 0.858 -3.003 1.00 86.81 263 GLY A N 1
ATOM 1947 C CA . GLY A 1 263 ? -5.834 0.766 -1.905 1.00 86.81 263 GLY A CA 1
ATOM 1948 C C . GLY A 1 263 ? -7.270 1.038 -2.344 1.00 86.81 263 GLY A C 1
ATOM 1949 O O . GLY A 1 263 ? -7.679 0.679 -3.450 1.00 86.81 263 GLY A O 1
ATOM 1950 N N . ARG A 1 264 ? -8.046 1.654 -1.444 1.00 77.62 264 ARG A N 1
ATOM 1951 C CA . ARG A 1 264 ? -9.480 1.884 -1.641 1.00 77.62 264 ARG A CA 1
ATOM 1952 C C . ARG A 1 264 ? -9.716 2.850 -2.793 1.00 77.62 264 ARG A C 1
ATOM 1954 O O . ARG A 1 264 ? -8.992 3.818 -2.970 1.00 77.62 264 ARG A O 1
ATOM 1961 N N . ARG A 1 265 ? -10.810 2.612 -3.506 1.00 76.50 265 ARG A N 1
ATOM 1962 C CA . ARG A 1 265 ? -11.287 3.421 -4.622 1.00 76.50 265 ARG A CA 1
ATOM 1963 C C . ARG A 1 265 ? -12.710 3.908 -4.353 1.00 76.50 265 ARG A C 1
ATOM 1965 O O . ARG A 1 265 ? -13.435 3.338 -3.535 1.00 76.50 265 ARG A O 1
ATOM 1972 N N . LYS A 1 266 ? -13.099 4.968 -5.053 1.00 72.50 266 LYS A N 1
ATOM 1973 C CA . LYS A 1 266 ? -14.470 5.436 -5.206 1.00 72.50 266 LYS A CA 1
ATOM 1974 C C . LYS A 1 266 ? -15.063 4.868 -6.504 1.00 72.50 266 LYS A C 1
ATOM 1976 O O . LYS A 1 266 ? -14.497 5.072 -7.574 1.00 72.50 266 LYS A O 1
ATOM 1981 N N . ILE A 1 267 ? -16.186 4.151 -6.439 1.00 70.50 267 ILE A N 1
ATOM 1982 C CA . ILE A 1 267 ? -16.964 3.755 -7.629 1.00 70.50 267 ILE A CA 1
ATOM 1983 C C . ILE A 1 267 ? -18.381 4.294 -7.434 1.00 70.50 267 ILE A C 1
ATOM 1985 O O . ILE A 1 267 ? -1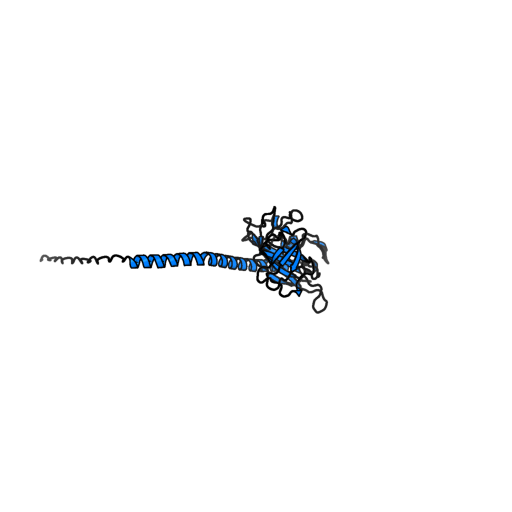8.985 4.135 -6.374 1.00 70.50 267 ILE A O 1
ATOM 1989 N N . GLY A 1 268 ? -18.892 5.028 -8.425 1.00 70.94 268 GLY A N 1
ATOM 1990 C CA . GLY A 1 268 ? -20.237 5.611 -8.351 1.00 70.94 268 GLY A CA 1
ATOM 1991 C C . GLY A 1 268 ? -20.429 6.585 -7.180 1.00 70.94 268 GLY A C 1
ATOM 1992 O O . GLY A 1 268 ? -21.495 6.631 -6.577 1.00 70.94 268 GLY A O 1
ATOM 1993 N N . GLY A 1 269 ? -19.386 7.326 -6.799 1.00 68.75 269 GLY A N 1
ATOM 1994 C CA . GLY A 1 269 ? -19.466 8.304 -5.712 1.00 68.75 269 GLY A CA 1
ATOM 1995 C C . GLY A 1 269 ? -19.359 7.718 -4.294 1.00 68.75 269 GLY A C 1
ATOM 1996 O O . GLY A 1 269 ? -19.161 8.474 -3.344 1.00 68.75 269 GLY A O 1
ATOM 1997 N N . THR A 1 270 ? -19.417 6.394 -4.147 1.00 66.69 270 THR A N 1
ATOM 1998 C CA . THR A 1 270 ? -19.258 5.702 -2.863 1.00 66.69 270 THR A CA 1
ATOM 1999 C C . THR A 1 270 ? -17.840 5.161 -2.759 1.00 66.69 270 THR A C 1
ATOM 2001 O O . THR A 1 270 ? -17.274 4.732 -3.762 1.00 66.69 270 THR A O 1
ATOM 2004 N N . PHE A 1 271 ? -17.245 5.164 -1.562 1.00 64.44 271 PHE A N 1
ATOM 2005 C CA . PHE A 1 271 ? -15.959 4.502 -1.306 1.00 64.44 271 PHE A CA 1
ATOM 2006 C C . PHE A 1 271 ? -16.119 2.977 -1.318 1.00 64.44 271 PHE A C 1
ATOM 2008 O O . PHE A 1 271 ? -16.075 2.305 -0.284 1.00 64.44 271 PHE A O 1
ATOM 2015 N N . THR A 1 272 ? -16.337 2.452 -2.514 1.00 58.72 272 THR A N 1
ATOM 2016 C CA . THR A 1 272 ? -16.410 1.041 -2.860 1.00 58.72 272 THR A CA 1
ATOM 2017 C C . THR A 1 272 ? -15.095 0.680 -3.525 1.00 58.72 272 THR A C 1
ATOM 2019 O O . THR A 1 272 ? -14.803 1.049 -4.661 1.00 58.72 272 THR A O 1
ATOM 2022 N N . GLY A 1 273 ? -14.268 -0.015 -2.775 1.00 54.03 273 GLY A N 1
ATOM 2023 C CA . GLY A 1 273 ? -12.966 -0.452 -3.220 1.00 54.03 273 GLY A CA 1
ATOM 2024 C C . GLY A 1 273 ? -12.496 -1.463 -2.211 1.00 54.03 273 GLY A C 1
ATOM 2025 O O . GLY A 1 273 ? -12.543 -1.213 -1.005 1.00 54.03 273 GLY A O 1
ATOM 2026 N N . GLN A 1 274 ? -12.152 -2.629 -2.727 1.00 58.97 274 GLN A N 1
ATOM 2027 C CA . GLN A 1 274 ? -12.021 -3.830 -1.936 1.00 58.97 274 GLN A CA 1
ATOM 2028 C C . GLN A 1 274 ? -10.880 -3.719 -0.930 1.00 58.97 274 GLN A C 1
ATOM 2030 O O . GLN A 1 274 ? -11.065 -4.152 0.195 1.00 58.97 274 GLN A O 1
ATOM 2035 N N . SER A 1 275 ? -9.762 -3.073 -1.261 1.00 76.31 275 SER A N 1
ATOM 2036 C CA . SER A 1 275 ? -8.499 -3.309 -0.571 1.00 76.31 275 SER A CA 1
ATOM 2037 C C . SER A 1 275 ? -8.009 -2.115 0.276 1.00 76.31 275 SER A C 1
ATOM 2039 O O . SER A 1 275 ? -7.920 -0.987 -0.198 1.00 76.31 275 SER A O 1
ATOM 2041 N N . ILE A 1 276 ? -7.693 -2.327 1.559 1.00 86.94 276 ILE A N 1
ATOM 2042 C CA . ILE A 1 276 ? -6.970 -1.358 2.408 1.00 86.94 276 ILE A CA 1
ATOM 2043 C C . ILE A 1 276 ? -5.526 -1.824 2.528 1.00 86.94 276 ILE A C 1
ATOM 2045 O O . ILE A 1 276 ? -5.291 -2.975 2.889 1.00 86.94 276 ILE A O 1
ATOM 2049 N N . ALA A 1 277 ? -4.567 -0.939 2.253 1.00 88.25 277 ALA A N 1
ATOM 2050 C CA . ALA A 1 277 ? -3.163 -1.221 2.523 1.00 88.25 277 ALA A CA 1
ATOM 2051 C C . ALA A 1 277 ? -2.964 -1.456 4.019 1.00 88.25 277 ALA A C 1
ATOM 2053 O O . ALA A 1 277 ? -3.389 -0.639 4.827 1.00 88.25 277 ALA A O 1
ATOM 2054 N N . ILE A 1 278 ? -2.321 -2.553 4.384 1.00 92.31 278 ILE A N 1
ATOM 2055 C CA . ILE A 1 278 ? -2.047 -2.909 5.780 1.00 92.31 278 ILE A CA 1
ATOM 2056 C C . ILE A 1 278 ? -0.732 -2.283 6.233 1.00 92.31 278 ILE A C 1
ATOM 2058 O O . ILE A 1 278 ? -0.613 -1.757 7.334 1.00 92.31 278 ILE A O 1
ATOM 2062 N N . GLY A 1 279 ? 0.249 -2.297 5.339 1.00 94.31 279 GLY A N 1
ATOM 2063 C CA . GLY A 1 279 ? 1.572 -1.746 5.558 1.00 94.31 279 GLY A CA 1
ATOM 2064 C C . GLY A 1 279 ? 2.271 -1.531 4.227 1.00 94.31 279 GLY A C 1
ATOM 2065 O O . GLY A 1 279 ? 1.702 -1.778 3.163 1.00 94.31 279 GLY A O 1
ATOM 2066 N N . THR A 1 280 ? 3.512 -1.065 4.287 1.00 96.44 280 THR A N 1
ATOM 2067 C CA . THR A 1 280 ? 4.372 -0.966 3.110 1.00 96.44 280 THR A CA 1
ATOM 2068 C C . THR A 1 280 ? 5.758 -1.470 3.462 1.00 96.44 280 THR A C 1
ATOM 2070 O O . THR A 1 280 ? 6.333 -1.075 4.472 1.00 96.44 280 THR A O 1
ATOM 2073 N N . TYR A 1 281 ? 6.291 -2.350 2.625 1.00 97.69 281 TYR A N 1
ATOM 2074 C CA . TYR A 1 281 ? 7.578 -2.993 2.830 1.00 97.69 281 TYR A CA 1
ATOM 2075 C C . TYR A 1 281 ? 8.469 -2.672 1.645 1.00 97.69 281 TYR A C 1
ATOM 2077 O O . TYR A 1 281 ? 8.094 -2.882 0.494 1.00 97.69 281 TYR A O 1
ATOM 2085 N N . VAL A 1 282 ? 9.663 -2.172 1.930 1.00 97.50 282 VAL A N 1
ATOM 2086 C CA . VAL A 1 282 ? 10.664 -1.861 0.915 1.00 97.50 282 VAL A CA 1
ATOM 2087 C C . VAL A 1 282 ? 11.838 -2.796 1.119 1.00 97.50 282 VAL A C 1
ATOM 2089 O O . VAL A 1 282 ? 12.363 -2.923 2.224 1.00 97.50 282 VAL A O 1
ATOM 2092 N N . THR A 1 283 ? 12.260 -3.460 0.054 1.00 97.44 283 THR A N 1
ATOM 2093 C CA . THR A 1 283 ? 13.450 -4.304 0.075 1.00 97.44 283 THR A CA 1
ATOM 2094 C C . THR A 1 283 ? 14.210 -4.204 -1.237 1.00 97.44 283 THR A C 1
ATOM 2096 O O . THR A 1 283 ? 13.767 -3.542 -2.173 1.00 97.44 283 THR A O 1
ATOM 2099 N N . TYR A 1 284 ? 15.357 -4.867 -1.312 1.00 96.75 284 TYR A N 1
ATOM 2100 C CA . TYR A 1 284 ? 16.158 -4.953 -2.521 1.00 96.75 284 TYR A CA 1
ATOM 2101 C C . TYR A 1 284 ? 16.279 -6.407 -2.951 1.00 96.75 284 TYR A C 1
ATOM 2103 O O . TYR A 1 284 ? 16.656 -7.270 -2.159 1.00 96.75 284 TYR A O 1
ATOM 2111 N N . ILE A 1 285 ? 15.984 -6.666 -4.220 1.00 96.38 285 ILE A N 1
ATOM 2112 C CA . ILE A 1 285 ? 16.163 -7.976 -4.839 1.00 96.38 285 ILE A CA 1
ATOM 2113 C C . ILE A 1 285 ? 17.408 -7.955 -5.733 1.00 96.38 285 ILE A C 1
ATOM 2115 O O . ILE A 1 285 ? 17.605 -6.988 -6.475 1.00 96.38 285 ILE A O 1
ATOM 2119 N N . PRO A 1 286 ? 18.268 -8.987 -5.680 1.00 95.69 286 PRO A N 1
ATOM 2120 C CA . PRO A 1 286 ? 19.390 -9.099 -6.597 1.00 95.69 286 PRO A CA 1
ATOM 2121 C C . PRO A 1 286 ? 18.885 -9.450 -7.999 1.00 95.69 286 PRO A C 1
ATOM 2123 O O . PRO A 1 286 ? 18.057 -10.343 -8.179 1.00 95.69 286 PRO A O 1
ATOM 2126 N N . LEU A 1 287 ? 19.420 -8.769 -9.003 1.00 93.19 287 LEU A N 1
ATOM 2127 C CA . LEU A 1 287 ? 19.179 -9.053 -10.408 1.00 93.19 287 LEU A CA 1
ATOM 2128 C C . LEU A 1 287 ? 20.260 -10.021 -10.877 1.00 93.19 287 LEU A C 1
ATOM 2130 O O . LEU A 1 287 ? 21.434 -9.663 -10.966 1.00 93.19 287 LEU A O 1
ATOM 2134 N N . ARG A 1 288 ? 19.868 -11.266 -11.149 1.00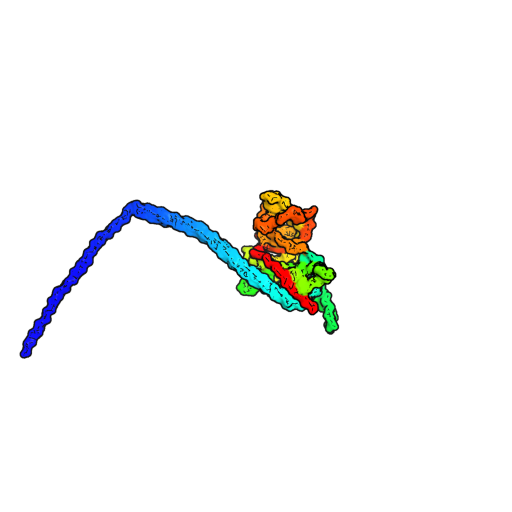 85.06 288 ARG A N 1
ATOM 2135 C CA . ARG A 1 288 ? 20.769 -12.240 -11.770 1.00 85.06 288 ARG A CA 1
ATOM 2136 C C . ARG A 1 288 ? 20.981 -11.831 -13.230 1.00 85.06 288 ARG A C 1
ATOM 2138 O O . ARG A 1 288 ? 20.006 -11.566 -13.941 1.00 85.06 288 ARG A O 1
ATOM 2145 N N . GLN A 1 289 ? 22.246 -11.695 -13.617 1.00 72.81 289 GLN A N 1
ATOM 2146 C CA . GLN A 1 289 ? 22.651 -11.479 -15.005 1.00 72.81 289 GLN A CA 1
ATOM 2147 C C . GLN A 1 289 ? 22.611 -12.798 -15.771 1.00 72.81 289 GLN A C 1
ATOM 2149 O O . GLN A 1 289 ? 22.907 -13.841 -15.143 1.00 72.81 289 GLN A O 1
#

Sequence (289 aa):
MAPSRFILHPSSVILRGHRPRRGFSFTEVLFAVMILGIGFIMIAGVFPVAISQTAASQEETIGASMARSAVAAYGSMPYLSQLIPNSGVVTRLTDDDVSVLTPSAGSLTLKPWSLIKGNQILADEPRFGWVALVKRDTTDYRGQPPNNAQLIVIPVQIRGESNFSTADLTQSGTGNNAEAGLLPYPVQVTLTDKGNDADECVVSGTFADAAAPGAVIVLRTGKIYRLGDLKDGSTSVYQLLPGNDLPTSAENTAGAVDAYIVGRRKIGGTFTGQSIAIGTYVTYIPLRQ

Organism: NCBI:txid2807512

pLDDT: mean 89.31, std 10.89, range [44.94, 98.25]

Secondary structure (DSSP, 8-state):
-PPPP--PPP-----------PPPPHHHHHHHHHHHHHHHHHHHHHHHHHHHHHHHHHHHHHHHHHHHHHHHHHHT-TTHHHHS---SSEEPPPS--EEEEETTTEEEEE-HHHHHGGGSB-TT-TTEEEEEEEE--S--TTSSPPSEEEEEEEEEEE-SSS---GGGGS-BSSGGG-B-TTSPEEEEEEEE--TTSPPEEEEESTTGGG--TT-EEEETTS-EEEEEEEPTT-SSEEEEPTT---SSGGG--SS-EEEEEES---BTTB---SEEE---EEEEEE---

Radius of gyration: 32.14 Å; chains: 1; bounding box: 59×95×110 Å

InterPro domains:
  IPR012902 Prokaryotic N-terminal methylation site [PF07963] (19-43)
  IPR012902 Prokaryotic N-terminal methylation site [TIGR02532] (21-42)